Protein AF-A0A813JF01-F1 (afdb_monomer_lite)

Organism: Polarella glacialis (NCBI:txid89957)

Foldseek 3Di:
DVVVVVVVVVVVVVVLVVDVVSVVVVVLVVVLVVVCVVLVVVLLVLLLVVLVVCLQCLAPPNPPQDPDDLCPDPLSVVVNPCSNDSVSSSVVLVVCLVVVDPPSCVSVCVRPVPVVVVSVVSNVVSNVSVVVSVVSSVVSVVVVVVVVVVVVVVVVVVVVVVVVVVVVVVVVVVVLVVVQPPVPPSDHDPVSVVVVPVD

Sequence (199 aa):
MQMLRLLRIVRLIRLVKMIGPLYSLALGIAEAMQGMFWVLIFLFMMLYTTAIFTTRMIGPGSDLLFEGEAAQDSDIVENREMFTTVGSSMFVLFESMSCWSLMQFVPIFRLYPVIRLLAVFFYIFANWCLLAVMTGVVSEKMLATREKMRQEETGTGNLEIAGEALAQLGSALAELFSKADSDGSGSISREAWLQLVLF

Structure (mmCIF, N/CA/C/O backbone):
data_AF-A0A813JF01-F1
#
_entry.id   AF-A0A813JF01-F1
#
loop_
_atom_site.group_PDB
_atom_site.id
_atom_site.type_symbol
_atom_site.label_atom_id
_atom_site.label_alt_id
_atom_site.label_comp_id
_atom_site.label_asym_id
_atom_site.label_entity_id
_atom_site.label_seq_id
_atom_site.pdbx_PDB_ins_code
_atom_site.Cartn_x
_atom_site.Cartn_y
_atom_site.Cartn_z
_atom_site.occupancy
_atom_site.B_iso_or_equiv
_atom_site.auth_seq_id
_atom_site.auth_comp_id
_atom_site.auth_asym_id
_atom_site.auth_atom_id
_atom_site.pdbx_PDB_model_num
ATOM 1 N N . MET A 1 1 ? 17.733 -25.338 11.537 1.00 60.06 1 MET A N 1
ATOM 2 C CA . MET A 1 1 ? 18.171 -24.368 12.576 1.00 60.06 1 MET A CA 1
ATOM 3 C C . MET A 1 1 ? 17.507 -22.979 12.477 1.00 60.06 1 MET A C 1
ATOM 5 O O . MET A 1 1 ? 17.343 -22.351 13.514 1.00 60.06 1 MET A O 1
ATOM 9 N N . GLN A 1 2 ? 17.062 -22.487 11.305 1.00 63.50 2 GLN A N 1
ATOM 10 C CA . GLN A 1 2 ? 16.327 -21.202 11.196 1.00 63.50 2 GLN A CA 1
ATOM 11 C C . GLN A 1 2 ? 14.840 -21.285 11.616 1.00 63.50 2 GLN A C 1
ATOM 13 O O . GLN A 1 2 ? 14.344 -20.376 12.275 1.00 63.50 2 GLN A O 1
ATOM 18 N N . MET A 1 3 ? 14.146 -22.404 11.358 1.00 69.69 3 MET A N 1
ATOM 19 C CA . MET A 1 3 ? 12.738 -22.609 11.770 1.00 69.69 3 MET A CA 1
ATOM 20 C C . MET A 1 3 ? 12.505 -22.546 13.291 1.00 69.69 3 MET A C 1
ATOM 22 O O . MET A 1 3 ? 11.471 -22.056 13.738 1.00 69.69 3 MET A O 1
ATOM 26 N N . LEU A 1 4 ? 13.479 -22.960 14.110 1.00 72.81 4 LEU A N 1
ATOM 27 C CA . LEU A 1 4 ? 13.388 -22.862 15.576 1.00 72.81 4 LEU A CA 1
ATOM 28 C C . LEU A 1 4 ? 13.421 -21.403 16.074 1.00 72.81 4 LEU A C 1
ATOM 30 O O . LEU A 1 4 ? 12.898 -21.112 17.149 1.00 72.81 4 LEU A O 1
ATOM 34 N N . ARG A 1 5 ? 13.983 -20.465 15.290 1.00 74.06 5 ARG A N 1
ATOM 35 C CA . ARG A 1 5 ? 13.921 -19.024 15.594 1.00 74.06 5 ARG A CA 1
ATOM 36 C C . ARG A 1 5 ? 12.521 -18.457 15.341 1.00 74.06 5 ARG A C 1
ATOM 38 O O . ARG A 1 5 ? 12.063 -17.647 16.140 1.00 74.06 5 ARG A O 1
ATOM 45 N N . LEU A 1 6 ? 11.806 -18.936 14.317 1.00 77.06 6 LEU A N 1
ATOM 46 C CA . LEU A 1 6 ? 10.414 -18.541 14.047 1.00 77.06 6 LEU A CA 1
ATOM 47 C C . LEU A 1 6 ? 9.454 -18.968 15.171 1.00 77.06 6 LEU A C 1
ATOM 49 O O . LEU A 1 6 ? 8.542 -18.222 15.519 1.00 77.06 6 LEU A O 1
ATOM 53 N N . LEU A 1 7 ? 9.694 -20.116 15.814 1.00 76.50 7 LEU A N 1
ATOM 54 C CA . LEU A 1 7 ? 8.920 -20.565 16.983 1.00 76.50 7 LEU A CA 1
ATOM 55 C C . LEU A 1 7 ? 8.960 -19.568 18.158 1.00 76.50 7 LEU A C 1
ATOM 57 O O . LEU A 1 7 ? 7.990 -19.466 18.911 1.00 76.50 7 LEU A O 1
ATOM 61 N N . ARG A 1 8 ? 10.040 -18.781 18.302 1.00 73.00 8 ARG A N 1
ATOM 62 C CA . ARG A 1 8 ? 10.105 -17.697 19.301 1.00 73.00 8 ARG A CA 1
ATOM 63 C C . ARG A 1 8 ? 9.165 -16.536 18.958 1.00 73.00 8 ARG A C 1
ATOM 65 O O . ARG A 1 8 ? 8.562 -15.977 19.868 1.00 73.00 8 ARG A O 1
ATOM 72 N N . ILE A 1 9 ? 8.981 -16.224 17.674 1.00 77.88 9 ILE A N 1
ATOM 73 C CA . ILE A 1 9 ? 8.065 -15.169 17.203 1.00 77.88 9 ILE A CA 1
ATOM 74 C C . ILE A 1 9 ? 6.608 -15.557 17.482 1.00 77.88 9 ILE A C 1
ATOM 76 O O . ILE A 1 9 ? 5.832 -14.749 17.984 1.00 77.88 9 ILE A O 1
ATOM 80 N N . VAL A 1 10 ? 6.249 -16.827 17.277 1.00 77.50 10 VAL A N 1
ATOM 81 C CA . VAL A 1 10 ? 4.912 -17.341 17.631 1.00 77.50 10 VAL A CA 1
ATOM 82 C C . VAL A 1 10 ? 4.631 -17.187 19.132 1.00 77.50 10 VAL A C 1
ATOM 84 O O . VAL A 1 10 ? 3.502 -16.899 19.534 1.00 77.50 10 VAL A O 1
ATOM 87 N N . ARG A 1 11 ? 5.660 -17.328 19.979 1.00 77.38 11 ARG A N 1
ATOM 88 C CA . ARG A 1 11 ? 5.545 -17.116 21.429 1.00 77.38 11 ARG A CA 1
ATOM 89 C C . ARG A 1 11 ? 5.285 -15.647 21.784 1.00 77.38 11 ARG A C 1
ATOM 91 O O . ARG A 1 11 ? 4.501 -15.398 22.694 1.00 77.38 11 ARG A O 1
ATOM 98 N N . LEU A 1 12 ? 5.867 -14.696 21.046 1.00 76.88 12 LEU A N 1
ATOM 99 C CA . LEU A 1 12 ? 5.589 -13.261 21.202 1.00 76.88 12 LEU A CA 1
ATOM 100 C C . LEU A 1 12 ? 4.135 -12.925 20.845 1.00 76.88 12 LEU A C 1
ATOM 102 O O . LEU A 1 12 ? 3.476 -12.224 21.602 1.00 76.88 12 LEU A O 1
ATOM 106 N N . ILE A 1 13 ? 3.595 -13.502 19.766 1.00 76.31 13 ILE A N 1
ATOM 107 C CA . ILE A 1 13 ? 2.180 -13.323 19.387 1.00 76.31 13 ILE A CA 1
ATOM 108 C C . ILE A 1 13 ? 1.243 -13.857 20.484 1.00 76.31 13 ILE A C 1
ATOM 110 O O . ILE A 1 13 ? 0.225 -13.240 20.797 1.00 76.31 13 ILE A O 1
ATOM 114 N N . ARG A 1 14 ? 1.590 -14.985 21.121 1.00 75.06 14 ARG A N 1
ATOM 115 C CA . ARG A 1 14 ? 0.841 -15.485 22.289 1.00 75.06 14 ARG A CA 1
ATOM 116 C C . ARG A 1 14 ? 0.926 -14.538 23.488 1.00 75.06 14 ARG A C 1
ATOM 118 O O . ARG A 1 14 ? -0.053 -14.420 24.212 1.00 75.06 14 ARG A O 1
ATOM 125 N N . LEU A 1 15 ? 2.055 -13.858 23.681 1.00 77.50 15 LEU A N 1
ATOM 126 C CA . LEU A 1 15 ? 2.238 -12.886 24.760 1.00 77.50 15 LEU A CA 1
ATOM 127 C C . LEU A 1 15 ? 1.322 -11.663 24.584 1.00 77.50 15 LEU A C 1
ATOM 129 O O . LEU A 1 15 ? 0.724 -11.212 25.555 1.00 77.50 15 LEU A O 1
ATOM 133 N N . VAL A 1 16 ? 1.127 -11.199 23.341 1.00 76.44 16 VAL A N 1
ATOM 134 C CA . VAL A 1 16 ? 0.154 -10.139 23.006 1.00 76.44 16 VAL A CA 1
ATOM 135 C C . VAL A 1 16 ? -1.269 -10.555 23.387 1.00 76.44 16 VAL A C 1
ATOM 137 O O . VAL A 1 16 ? -1.995 -9.756 23.964 1.00 76.44 16 VAL A O 1
ATOM 140 N N . LYS A 1 17 ? -1.654 -11.816 23.134 1.00 74.50 17 LYS A N 1
ATOM 141 C CA . LYS A 1 17 ? -2.966 -12.356 23.542 1.00 74.50 17 LYS A CA 1
ATOM 142 C C . LYS A 1 17 ? -3.150 -12.432 25.061 1.00 74.50 17 LYS A C 1
ATOM 144 O O . LYS A 1 17 ? -4.282 -12.429 25.527 1.00 74.50 17 LYS A O 1
ATOM 149 N N . MET A 1 18 ? -2.060 -12.522 25.823 1.00 77.44 18 MET A N 1
ATOM 150 C CA . MET A 1 18 ? -2.097 -12.616 27.286 1.00 77.44 18 MET A CA 1
ATOM 151 C C . MET A 1 18 ? -2.303 -11.247 27.954 1.00 77.44 18 MET A C 1
ATOM 153 O O . MET A 1 18 ? -2.779 -11.180 29.083 1.00 77.44 18 MET A O 1
ATOM 157 N N . ILE A 1 19 ? -1.964 -10.157 27.257 1.00 82.69 19 ILE A N 1
ATOM 158 C CA . ILE A 1 19 ? -2.111 -8.781 27.737 1.00 82.69 19 ILE A CA 1
ATOM 159 C C . ILE A 1 19 ? -3.380 -8.193 27.108 1.00 82.69 19 ILE A C 1
ATOM 161 O O . ILE A 1 19 ? -3.362 -7.763 25.956 1.00 82.69 19 ILE A O 1
ATOM 165 N N . GLY A 1 20 ? -4.481 -8.153 27.866 1.00 76.56 20 GLY A N 1
ATOM 166 C CA . GLY A 1 20 ? -5.800 -7.695 27.390 1.00 76.56 20 GLY A CA 1
ATOM 167 C C . GLY A 1 20 ? -5.786 -6.387 26.574 1.00 76.56 20 GLY A C 1
ATOM 168 O O . GLY A 1 20 ? -6.315 -6.377 25.460 1.00 76.56 20 GLY A O 1
ATOM 169 N N . PRO A 1 21 ? -5.122 -5.309 27.041 1.00 77.12 21 PRO A N 1
ATOM 170 C CA . PRO A 1 21 ? -5.015 -4.056 26.285 1.00 77.12 21 PRO A CA 1
ATOM 171 C C . PRO A 1 21 ? -4.297 -4.201 24.935 1.00 77.12 21 PRO A C 1
ATOM 173 O O . PRO A 1 21 ? -4.704 -3.609 23.936 1.00 77.12 21 PRO A O 1
ATOM 176 N N . LEU A 1 22 ? -3.240 -5.017 24.890 1.00 78.00 22 LEU A N 1
ATOM 177 C CA . LEU A 1 22 ? -2.444 -5.258 23.686 1.00 78.00 22 LEU A CA 1
ATOM 178 C C . LEU A 1 22 ? -3.227 -6.097 22.668 1.00 78.00 22 LEU A C 1
ATOM 180 O O . LEU A 1 22 ? -3.177 -5.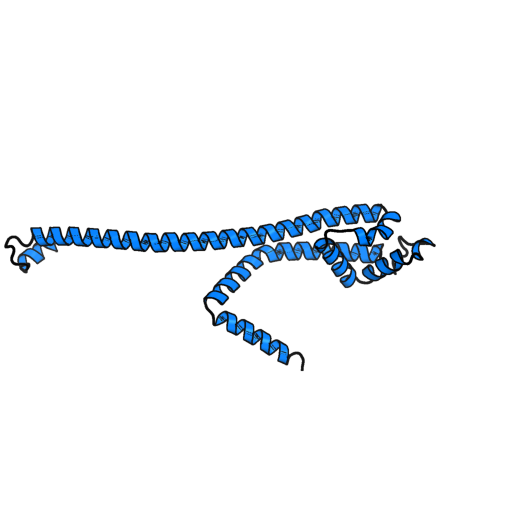820 21.472 1.00 78.00 22 LEU A O 1
ATOM 184 N N . TYR A 1 23 ? -3.990 -7.084 23.146 1.00 80.62 23 TYR A N 1
ATOM 185 C CA . TYR A 1 23 ? -4.882 -7.890 22.317 1.00 80.62 23 TYR A CA 1
ATOM 186 C C . TYR A 1 23 ? -6.022 -7.061 21.714 1.00 80.62 23 TYR A C 1
ATOM 188 O O . TYR A 1 23 ? -6.280 -7.174 20.518 1.00 80.62 23 TYR A O 1
ATOM 196 N N . SER A 1 24 ? -6.650 -6.181 22.501 1.00 73.75 24 SER A N 1
ATOM 197 C CA . SER A 1 24 ? -7.695 -5.268 22.015 1.00 73.75 24 SER A CA 1
ATOM 198 C C . SER A 1 24 ? -7.166 -4.316 20.933 1.00 73.75 24 SER A C 1
ATOM 200 O O . SER A 1 24 ? -7.797 -4.152 19.889 1.00 73.75 24 SER A O 1
ATOM 202 N N . LEU A 1 25 ? -5.968 -3.750 21.124 1.00 78.75 25 LEU A N 1
ATOM 203 C CA . LEU A 1 25 ? -5.309 -2.926 20.105 1.00 78.75 25 LEU A CA 1
ATOM 204 C C . LEU A 1 25 ? -4.984 -3.720 18.834 1.00 78.75 25 LEU A C 1
ATOM 206 O O . LEU A 1 25 ? -5.203 -3.220 17.732 1.00 78.75 25 LEU A O 1
ATOM 210 N N . ALA A 1 26 ? -4.480 -4.948 18.975 1.00 79.69 26 ALA A N 1
ATOM 211 C CA . ALA A 1 26 ? -4.157 -5.812 17.844 1.00 79.69 26 ALA A CA 1
ATOM 212 C C . ALA A 1 26 ? -5.406 -6.227 17.051 1.00 79.69 26 ALA A C 1
ATOM 214 O O . ALA A 1 26 ? -5.365 -6.227 15.824 1.00 79.69 26 ALA A O 1
ATOM 215 N N . LEU A 1 27 ? -6.516 -6.533 17.731 1.00 79.62 27 LEU A N 1
ATOM 216 C CA . LEU A 1 27 ? -7.788 -6.872 17.093 1.00 79.62 27 LEU A CA 1
ATOM 217 C C . LEU A 1 27 ? -8.351 -5.676 16.313 1.00 79.62 27 LEU A C 1
ATOM 219 O O . LEU A 1 27 ? -8.688 -5.824 15.144 1.00 79.62 27 LEU A O 1
ATOM 223 N N . GLY A 1 28 ? -8.333 -4.478 16.907 1.00 76.06 28 GLY A N 1
ATOM 224 C CA . GLY A 1 28 ? -8.763 -3.257 16.220 1.00 76.06 28 GLY A CA 1
ATOM 225 C C . GLY A 1 28 ? -7.873 -2.877 15.029 1.00 76.06 28 GLY A C 1
ATOM 226 O O . GLY A 1 28 ? -8.354 -2.301 14.061 1.00 76.06 28 GLY A O 1
ATOM 227 N N . ILE A 1 29 ? -6.575 -3.209 15.059 1.00 78.62 29 ILE A N 1
ATOM 228 C CA . ILE A 1 29 ? -5.696 -3.085 13.881 1.00 78.62 29 ILE A CA 1
ATOM 229 C C . ILE A 1 29 ? -6.059 -4.127 12.817 1.00 78.62 29 ILE A C 1
ATOM 231 O O . ILE A 1 29 ? -6.061 -3.803 11.636 1.00 78.62 29 ILE A O 1
ATOM 235 N N . ALA A 1 30 ? -6.355 -5.366 13.209 1.00 80.50 30 ALA A N 1
ATOM 236 C CA . ALA A 1 30 ? -6.684 -6.428 12.265 1.00 80.50 30 ALA A CA 1
ATOM 237 C C . ALA A 1 30 ? -8.003 -6.158 11.518 1.00 80.50 30 ALA A C 1
ATOM 239 O O . ALA A 1 30 ? -8.055 -6.353 10.306 1.00 80.50 30 ALA A O 1
ATOM 240 N N . GLU A 1 31 ? -9.032 -5.667 12.214 1.00 76.94 31 GLU A N 1
ATOM 241 C CA . GLU A 1 31 ? -10.304 -5.260 11.598 1.00 76.94 31 GLU A CA 1
ATOM 242 C C . GLU A 1 31 ? -10.113 -4.087 10.628 1.00 76.94 31 GLU A C 1
ATOM 244 O O . GLU A 1 31 ? -10.596 -4.134 9.499 1.00 76.94 31 GLU A O 1
ATOM 249 N N . ALA A 1 32 ? -9.318 -3.090 11.024 1.00 77.50 32 ALA A N 1
ATOM 250 C CA . ALA A 1 32 ? -8.909 -1.973 10.174 1.00 77.50 32 ALA A CA 1
ATOM 251 C C . ALA A 1 32 ? -8.193 -2.435 8.883 1.00 77.50 32 ALA A C 1
ATOM 253 O O . ALA A 1 32 ? -8.516 -2.053 7.757 1.00 77.50 32 ALA A O 1
ATOM 254 N N . MET A 1 33 ? -7.244 -3.365 9.022 1.00 79.38 33 MET A N 1
ATOM 255 C CA . MET A 1 33 ? -6.494 -3.906 7.886 1.00 79.38 33 MET A CA 1
ATOM 256 C C . MET A 1 33 ? -7.371 -4.651 6.870 1.00 79.38 33 MET A C 1
ATOM 258 O O . MET A 1 33 ? -6.999 -4.718 5.696 1.00 79.38 33 MET A O 1
ATOM 262 N N . GLN A 1 34 ? -8.518 -5.203 7.279 1.00 80.44 34 GLN A N 1
ATOM 263 C CA . GLN A 1 34 ? -9.399 -5.947 6.377 1.00 80.44 34 GLN A CA 1
ATOM 264 C C . GLN A 1 34 ? -9.968 -5.055 5.264 1.00 80.44 34 GLN A C 1
ATOM 266 O O . GLN A 1 34 ? -10.014 -5.486 4.110 1.00 80.44 34 GLN A O 1
ATOM 271 N N . GLY A 1 35 ? -10.356 -3.814 5.579 1.00 74.69 35 GLY A N 1
ATOM 272 C CA . GLY A 1 35 ? -10.854 -2.856 4.584 1.00 74.69 35 GLY A CA 1
ATOM 273 C C . GLY A 1 35 ? -9.775 -2.451 3.575 1.00 74.69 35 GLY A C 1
ATOM 274 O O . GLY A 1 35 ? -10.017 -2.378 2.370 1.00 74.69 35 GLY A O 1
ATOM 275 N N . MET A 1 36 ? -8.544 -2.275 4.051 1.00 81.00 36 MET A N 1
ATOM 276 C CA . MET A 1 36 ? -7.404 -1.860 3.225 1.00 81.00 36 MET A CA 1
ATOM 277 C C . MET A 1 36 ? -6.820 -2.970 2.369 1.00 81.00 36 MET A C 1
ATOM 279 O O . MET A 1 36 ? -6.137 -2.681 1.387 1.00 81.00 36 MET A O 1
ATOM 283 N N . PHE A 1 37 ? -7.058 -4.230 2.733 1.00 84.94 37 PHE A N 1
ATOM 284 C CA . PHE A 1 37 ? -6.475 -5.376 2.049 1.00 84.94 37 PHE A CA 1
ATOM 285 C C . PHE A 1 37 ? -6.751 -5.346 0.540 1.00 84.94 37 PHE A C 1
ATOM 287 O O . PHE A 1 37 ? -5.845 -5.563 -0.262 1.00 84.94 37 PHE A O 1
ATOM 294 N N . TRP A 1 38 ? -7.969 -4.975 0.141 1.00 87.25 38 TRP A N 1
ATOM 295 C CA . TRP A 1 38 ? -8.344 -4.857 -1.269 1.00 87.25 38 TRP A CA 1
ATOM 296 C C . TRP A 1 38 ? -7.638 -3.712 -1.992 1.00 87.25 38 TRP A C 1
ATOM 298 O O . TRP A 1 38 ? -7.235 -3.870 -3.143 1.00 87.25 38 TRP A O 1
ATOM 308 N N . VAL A 1 39 ? -7.431 -2.581 -1.316 1.00 85.12 39 VAL A N 1
ATOM 309 C CA . VAL A 1 39 ? -6.698 -1.443 -1.886 1.00 85.12 39 VAL A CA 1
ATOM 310 C C . VAL A 1 39 ? -5.217 -1.791 -2.052 1.00 85.12 39 VAL A C 1
ATOM 312 O O . VAL A 1 39 ? -4.621 -1.476 -3.078 1.00 85.12 39 VAL A O 1
ATOM 315 N N . LEU A 1 40 ? -4.632 -2.517 -1.093 1.00 87.06 40 LEU A N 1
ATOM 316 C CA . LEU A 1 40 ? -3.265 -3.032 -1.194 1.00 87.06 40 LEU A CA 1
ATOM 317 C C . LEU A 1 40 ? -3.115 -4.067 -2.315 1.00 87.06 40 LEU A C 1
ATOM 319 O O . LEU A 1 40 ? -2.121 -4.026 -3.036 1.00 87.06 40 LEU A O 1
ATOM 323 N N . ILE A 1 41 ? -4.095 -4.959 -2.509 1.00 90.25 41 ILE A N 1
ATOM 324 C CA . ILE A 1 41 ? -4.113 -5.886 -3.654 1.00 90.25 41 ILE A CA 1
ATOM 325 C C . ILE A 1 41 ? -4.142 -5.108 -4.967 1.00 90.25 41 ILE A C 1
ATOM 327 O O . ILE A 1 41 ? -3.374 -5.412 -5.878 1.00 90.25 41 ILE A O 1
ATOM 331 N N . PHE A 1 42 ? -5.012 -4.105 -5.068 1.00 89.31 42 PHE A N 1
ATOM 332 C CA . PHE A 1 42 ? -5.123 -3.285 -6.266 1.00 89.31 42 PHE A CA 1
ATOM 333 C C . PHE A 1 42 ? -3.812 -2.543 -6.567 1.00 89.31 42 PHE A C 1
ATOM 335 O O . PHE A 1 42 ? -3.321 -2.585 -7.697 1.00 89.31 42 PHE A O 1
ATOM 342 N N . LEU A 1 43 ? -3.189 -1.955 -5.540 1.00 89.50 43 LEU A N 1
ATOM 343 C CA . LEU A 1 43 ? -1.873 -1.333 -5.650 1.00 89.50 43 LEU A CA 1
ATOM 344 C C . LEU A 1 43 ? -0.814 -2.341 -6.119 1.00 89.50 43 LEU A C 1
ATOM 346 O O . LEU A 1 43 ? -0.057 -2.059 -7.046 1.00 89.50 43 LEU A O 1
ATOM 350 N 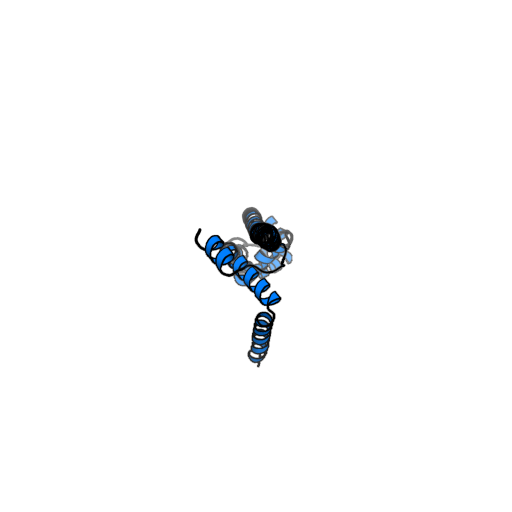N . PHE A 1 44 ? -0.793 -3.539 -5.533 1.00 91.25 44 PHE A N 1
ATOM 351 C CA . PHE A 1 44 ? 0.138 -4.601 -5.902 1.00 91.25 44 PHE A CA 1
ATOM 352 C C . PHE A 1 44 ? -0.040 -5.060 -7.357 1.00 91.25 44 PHE A C 1
ATOM 354 O O . PHE A 1 44 ? 0.948 -5.218 -8.072 1.00 91.25 44 PHE A O 1
ATOM 361 N N . MET A 1 45 ? -1.281 -5.227 -7.827 1.00 91.62 45 MET A N 1
ATOM 362 C CA . MET A 1 45 ? -1.576 -5.557 -9.228 1.00 91.62 45 MET A CA 1
ATOM 363 C C . MET A 1 45 ? -1.088 -4.472 -10.187 1.00 91.62 45 MET A C 1
ATOM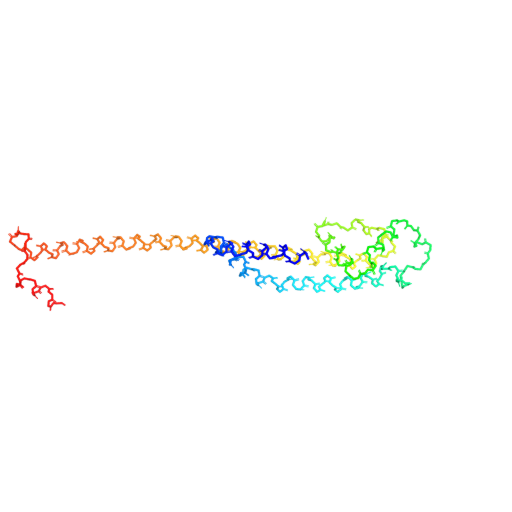 365 O O . MET A 1 45 ? -0.547 -4.786 -11.253 1.00 91.62 45 MET A O 1
ATOM 369 N N . MET A 1 46 ? -1.242 -3.201 -9.811 1.00 90.19 46 MET A N 1
ATOM 370 C CA . MET A 1 46 ? -0.735 -2.099 -10.616 1.00 90.19 46 MET A CA 1
ATOM 371 C C . MET A 1 46 ? 0.797 -2.073 -10.653 1.00 90.19 46 MET A C 1
ATOM 373 O O . MET A 1 46 ? 1.361 -1.942 -11.739 1.00 90.19 46 MET A O 1
ATOM 377 N N . LEU A 1 47 ? 1.478 -2.269 -9.516 1.00 91.69 47 LEU A N 1
ATOM 378 C CA . LEU A 1 47 ? 2.938 -2.418 -9.499 1.00 91.69 47 LEU A CA 1
ATOM 379 C C . LEU A 1 47 ? 3.387 -3.586 -10.375 1.00 91.69 47 LEU A C 1
ATOM 381 O O . LEU A 1 47 ? 4.320 -3.433 -11.151 1.00 91.69 47 LEU A O 1
ATOM 385 N N . TYR A 1 48 ? 2.725 -4.738 -10.272 1.00 92.88 48 TYR A N 1
ATOM 386 C CA . TYR A 1 48 ? 3.074 -5.934 -11.032 1.00 92.88 48 TYR A CA 1
ATOM 387 C C . TYR A 1 48 ? 2.926 -5.726 -12.544 1.00 92.88 48 TYR A C 1
ATOM 389 O O . TYR A 1 48 ? 3.829 -6.057 -13.312 1.00 92.88 48 TYR A O 1
ATOM 397 N N . THR A 1 49 ? 1.815 -5.127 -12.977 1.00 91.50 49 THR A N 1
ATOM 398 C CA . THR A 1 49 ? 1.554 -4.861 -14.399 1.00 91.50 49 THR A CA 1
ATOM 399 C C . THR A 1 49 ? 2.573 -3.875 -14.969 1.00 91.50 49 THR A C 1
ATOM 401 O O . THR A 1 49 ? 3.166 -4.132 -16.019 1.00 91.50 49 THR A O 1
ATOM 404 N N . THR A 1 50 ? 2.841 -2.781 -14.250 1.00 89.12 50 THR A N 1
ATOM 405 C CA . THR A 1 50 ? 3.852 -1.795 -14.654 1.00 89.12 50 THR A CA 1
ATOM 406 C C . THR A 1 50 ? 5.259 -2.386 -14.613 1.00 89.12 50 THR A C 1
ATOM 408 O O . THR A 1 50 ? 6.051 -2.097 -15.500 1.00 89.12 50 THR A O 1
ATOM 411 N N . ALA A 1 51 ? 5.565 -3.261 -13.651 1.00 90.00 51 ALA A N 1
ATOM 412 C CA . ALA A 1 51 ? 6.853 -3.942 -13.568 1.00 90.00 51 ALA A CA 1
ATOM 413 C C . ALA A 1 51 ? 7.095 -4.853 -14.770 1.00 90.00 51 ALA A C 1
ATOM 415 O O . ALA A 1 51 ? 8.172 -4.806 -15.348 1.00 90.00 51 ALA A O 1
ATOM 416 N N . ILE A 1 52 ? 6.102 -5.638 -15.203 1.00 89.38 52 ILE A N 1
ATOM 417 C CA . ILE A 1 52 ? 6.229 -6.430 -16.437 1.00 89.38 52 ILE A CA 1
ATOM 418 C C . ILE A 1 52 ? 6.505 -5.511 -17.627 1.00 89.38 52 ILE A C 1
ATOM 420 O O . ILE A 1 52 ? 7.370 -5.813 -18.451 1.00 89.38 52 ILE A O 1
ATOM 424 N N . PHE A 1 53 ? 5.784 -4.393 -17.713 1.00 87.56 53 PHE A N 1
ATOM 425 C CA . PHE A 1 53 ? 5.956 -3.432 -18.792 1.00 87.56 53 PHE A CA 1
ATOM 426 C C . PHE A 1 53 ? 7.371 -2.830 -18.800 1.00 87.56 53 PHE A C 1
ATOM 428 O O . PHE A 1 53 ? 8.036 -2.849 -19.834 1.00 87.56 53 PHE A O 1
ATOM 435 N N . THR A 1 54 ? 7.874 -2.359 -17.655 1.00 84.31 54 THR A N 1
ATOM 436 C CA . THR A 1 54 ? 9.216 -1.768 -17.551 1.00 84.31 54 THR A CA 1
ATOM 437 C C . THR A 1 54 ? 10.322 -2.804 -17.727 1.00 84.31 54 THR A C 1
ATOM 439 O O . THR A 1 54 ? 11.276 -2.523 -18.443 1.00 84.31 54 THR A O 1
ATOM 442 N N . THR A 1 55 ? 10.179 -4.027 -17.201 1.00 85.69 55 THR A N 1
ATOM 443 C CA . THR A 1 55 ? 11.118 -5.132 -17.472 1.00 85.69 55 THR A CA 1
ATOM 444 C C . THR A 1 55 ? 11.204 -5.429 -18.973 1.00 85.69 55 THR A C 1
ATOM 446 O O . THR A 1 55 ? 12.290 -5.644 -19.500 1.00 85.69 55 THR A O 1
ATOM 449 N N . ARG A 1 56 ? 10.069 -5.424 -19.689 1.00 82.81 56 ARG A N 1
ATOM 450 C CA . ARG A 1 56 ? 10.022 -5.697 -21.138 1.00 82.81 56 ARG A CA 1
ATOM 451 C C . ARG A 1 56 ? 10.557 -4.546 -21.991 1.00 82.81 56 ARG A C 1
ATOM 453 O O . ARG A 1 56 ? 11.080 -4.813 -23.066 1.00 82.81 56 ARG A O 1
ATOM 460 N N . MET A 1 57 ? 10.388 -3.298 -21.553 1.00 77.75 57 MET A N 1
ATOM 461 C CA . MET A 1 57 ? 10.785 -2.109 -22.320 1.00 77.75 57 MET A CA 1
ATOM 462 C C . MET A 1 57 ? 12.200 -1.606 -22.009 1.00 77.75 57 MET A C 1
ATOM 464 O O . MET A 1 57 ? 12.845 -1.059 -22.895 1.00 77.75 57 MET A O 1
ATOM 468 N N . ILE A 1 58 ? 12.652 -1.733 -20.759 1.00 78.25 58 ILE A N 1
ATOM 469 C CA . ILE A 1 58 ? 13.913 -1.157 -20.259 1.00 78.25 58 ILE A CA 1
ATOM 470 C C . ILE A 1 58 ? 14.963 -2.244 -20.002 1.00 78.25 58 ILE A C 1
ATOM 472 O O . ILE A 1 58 ? 16.160 -1.975 -20.109 1.00 78.25 58 ILE A O 1
ATOM 476 N N . GLY A 1 59 ? 14.533 -3.463 -19.659 1.00 74.69 59 GLY A N 1
ATOM 477 C CA . GLY A 1 59 ? 15.424 -4.529 -19.207 1.00 74.69 59 GLY A CA 1
ATOM 478 C C . GLY A 1 59 ? 16.526 -4.890 -20.216 1.00 74.69 59 GLY A C 1
ATOM 479 O O . GLY A 1 59 ? 16.400 -4.620 -21.410 1.00 74.69 59 GLY A O 1
ATOM 480 N N . PRO A 1 60 ? 17.619 -5.538 -19.777 1.00 65.19 60 PRO A N 1
ATOM 481 C CA . PRO A 1 60 ? 18.797 -5.789 -20.614 1.00 65.19 60 PRO A CA 1
ATOM 482 C C . PRO A 1 60 ? 18.503 -6.553 -21.916 1.00 65.19 60 PRO A C 1
ATOM 484 O O . PRO A 1 60 ? 19.177 -6.326 -22.913 1.00 65.19 60 PRO A O 1
ATOM 487 N N . GLY A 1 61 ? 17.469 -7.404 -21.926 1.00 60.09 61 GLY A N 1
ATOM 488 C CA . GLY A 1 61 ? 17.034 -8.178 -23.098 1.00 60.09 61 GLY A CA 1
ATOM 489 C C . GLY A 1 61 ? 16.033 -7.477 -24.026 1.00 60.09 61 GLY A C 1
ATOM 490 O O . GLY A 1 61 ? 15.460 -8.134 -24.893 1.00 60.09 61 GLY A O 1
ATOM 491 N N . SER A 1 62 ? 15.751 -6.185 -23.831 1.00 59.69 62 SER A N 1
ATOM 492 C CA . SER A 1 62 ? 14.842 -5.425 -24.693 1.00 59.69 62 SER A CA 1
ATOM 493 C C . SER A 1 62 ? 15.580 -4.809 -25.892 1.00 59.69 62 SER A C 1
ATOM 495 O O . SER A 1 62 ? 15.879 -3.612 -25.891 1.00 59.69 62 SER A O 1
ATOM 497 N N . ASP A 1 63 ? 15.802 -5.597 -26.946 1.00 57.28 63 ASP A N 1
ATOM 498 C CA . ASP A 1 63 ? 16.259 -5.084 -28.256 1.00 57.28 63 ASP A CA 1
ATOM 499 C C . ASP A 1 63 ? 15.216 -4.152 -28.914 1.00 57.28 63 ASP A C 1
ATOM 501 O O . ASP A 1 63 ? 15.500 -3.452 -29.872 1.00 57.28 63 ASP A O 1
ATOM 505 N N . LEU A 1 64 ? 13.987 -4.098 -28.386 1.00 56.59 64 LEU A N 1
ATOM 506 C CA . LEU A 1 64 ? 12.861 -3.344 -28.956 1.00 56.59 64 LEU A CA 1
ATOM 507 C C . LEU A 1 64 ? 12.972 -1.815 -28.868 1.00 56.59 64 LEU A C 1
ATOM 509 O O . LEU A 1 64 ? 12.235 -1.123 -29.568 1.00 56.59 64 LEU A O 1
ATOM 513 N N . LEU A 1 65 ? 13.802 -1.282 -27.970 1.00 59.31 65 LEU A N 1
ATOM 514 C CA . LEU A 1 65 ? 13.933 0.167 -27.784 1.00 59.31 65 LEU A CA 1
ATOM 515 C C . LEU A 1 65 ? 15.382 0.629 -27.827 1.00 59.31 65 LEU A C 1
ATOM 517 O O . LEU A 1 65 ? 15.652 1.636 -28.469 1.00 59.31 65 LEU A O 1
ATOM 521 N N . PHE A 1 66 ? 16.302 -0.098 -27.194 1.00 62.09 66 PHE A N 1
ATOM 522 C CA . PHE A 1 66 ? 17.703 0.299 -27.051 1.00 62.09 66 PHE A CA 1
ATOM 523 C C . PHE A 1 66 ? 18.592 -0.366 -28.117 1.00 62.09 66 PHE A C 1
ATOM 525 O O . PHE A 1 66 ? 19.442 -1.188 -27.788 1.00 62.09 66 PHE A O 1
ATOM 532 N N . GLU A 1 67 ? 18.408 -0.005 -29.390 1.00 53.44 67 GLU A N 1
ATOM 533 C CA . GLU A 1 67 ? 19.366 -0.321 -30.461 1.00 53.44 67 GLU A CA 1
ATOM 534 C C . GLU A 1 67 ? 20.383 0.830 -30.615 1.00 53.44 67 GLU A C 1
ATOM 536 O O . GLU A 1 67 ? 20.002 1.970 -30.883 1.00 53.44 67 GLU A O 1
ATOM 541 N N . GLY A 1 68 ? 21.686 0.549 -30.462 1.00 56.78 68 GLY A N 1
ATOM 542 C CA . GLY A 1 68 ? 22.782 1.468 -30.828 1.00 56.78 68 GLY A CA 1
ATOM 543 C C . GLY A 1 68 ? 23.652 2.025 -29.684 1.00 56.78 68 GLY A C 1
ATOM 544 O O . GLY A 1 68 ? 23.541 1.622 -28.528 1.00 56.78 68 GLY A O 1
ATOM 545 N N . GLU A 1 69 ? 24.543 2.970 -30.027 1.00 49.78 69 GLU A N 1
ATOM 546 C CA . GLU A 1 69 ? 25.625 3.530 -29.180 1.00 49.78 69 GLU A CA 1
ATOM 547 C C . GLU A 1 69 ? 25.156 4.199 -27.868 1.00 49.78 69 GLU A C 1
ATOM 549 O O . GLU A 1 69 ? 25.940 4.344 -26.932 1.00 49.78 69 GLU A O 1
ATOM 554 N N . ALA A 1 70 ? 23.868 4.538 -27.742 1.00 54.31 70 ALA A N 1
ATOM 555 C CA . ALA A 1 70 ? 23.279 5.046 -26.497 1.00 54.31 70 ALA A CA 1
ATOM 556 C C . ALA A 1 70 ? 23.203 3.993 -25.370 1.00 54.31 70 ALA A C 1
ATOM 558 O O . ALA A 1 70 ? 22.974 4.341 -24.214 1.00 54.31 70 ALA A O 1
ATOM 559 N N . ALA A 1 71 ? 23.398 2.709 -25.685 1.00 57.09 71 ALA A N 1
ATOM 560 C CA . ALA A 1 71 ? 23.410 1.614 -24.716 1.00 57.09 71 ALA A CA 1
ATOM 561 C C . ALA A 1 71 ? 24.724 1.499 -23.915 1.00 57.09 71 ALA A C 1
ATOM 563 O O . ALA A 1 71 ? 24.812 0.646 -23.033 1.00 57.09 71 ALA A O 1
ATOM 564 N N . GLN A 1 72 ? 25.737 2.318 -24.223 1.00 57.94 72 GLN A N 1
ATOM 565 C CA . GLN A 1 72 ? 27.079 2.226 -23.634 1.00 57.94 72 GLN A CA 1
ATOM 566 C C . GLN A 1 72 ? 27.358 3.264 -22.533 1.00 57.94 72 GLN A C 1
ATOM 568 O O . GLN A 1 72 ? 28.443 3.259 -21.954 1.00 57.94 72 GLN A O 1
ATOM 573 N N . ASP A 1 73 ? 26.394 4.140 -22.232 1.00 68.12 73 ASP A N 1
ATOM 574 C CA . ASP A 1 73 ? 26.507 5.105 -21.137 1.00 68.12 73 ASP A CA 1
ATOM 575 C C . ASP A 1 73 ? 26.365 4.399 -19.776 1.00 68.12 73 ASP A C 1
ATOM 577 O O . ASP A 1 73 ? 25.402 3.659 -19.546 1.00 68.12 73 ASP A O 1
ATOM 581 N N . SER A 1 74 ? 27.318 4.640 -18.872 1.00 68.06 74 SER A N 1
ATOM 582 C CA . SER A 1 74 ? 27.418 3.994 -17.552 1.00 68.06 74 SER A CA 1
ATOM 583 C C . SER A 1 74 ? 26.114 4.111 -16.757 1.00 68.06 74 SER A C 1
ATOM 585 O O . SER A 1 74 ? 25.612 3.122 -16.221 1.00 68.06 74 SER A O 1
ATOM 587 N N . ASP A 1 75 ? 25.522 5.306 -16.754 1.00 71.88 75 ASP A N 1
ATOM 588 C CA . ASP A 1 75 ? 24.314 5.618 -15.984 1.00 71.88 75 ASP A CA 1
ATOM 589 C C . ASP A 1 75 ? 23.068 4.910 -16.539 1.00 71.88 75 ASP A C 1
ATOM 591 O O . ASP A 1 75 ? 22.085 4.678 -15.831 1.00 71.88 75 ASP A O 1
ATOM 595 N N . ILE A 1 76 ? 23.067 4.572 -17.830 1.00 72.75 76 ILE A N 1
ATOM 596 C CA . ILE A 1 76 ? 21.954 3.868 -18.472 1.00 72.75 76 ILE A CA 1
ATOM 597 C C . ILE A 1 76 ? 22.078 2.374 -18.201 1.00 72.75 76 ILE A C 1
ATOM 599 O O . ILE A 1 76 ? 21.071 1.732 -17.915 1.00 72.75 76 ILE A O 1
ATOM 603 N N . VAL A 1 77 ? 23.292 1.824 -18.249 1.00 70.38 77 VAL A N 1
ATOM 604 C CA . VAL A 1 77 ? 23.541 0.404 -17.972 1.00 70.38 77 VAL A CA 1
ATOM 605 C C . VAL A 1 77 ? 23.129 0.048 -16.543 1.00 70.38 77 VAL A C 1
ATOM 607 O O . VAL A 1 77 ? 22.343 -0.882 -16.369 1.00 70.38 77 VAL A O 1
ATOM 610 N N . GLU A 1 78 ? 23.548 0.830 -15.544 1.00 75.94 78 GLU A N 1
ATOM 611 C CA . GLU A 1 78 ? 23.183 0.597 -14.137 1.00 75.94 78 GLU A CA 1
ATOM 612 C C . GLU A 1 78 ? 21.660 0.646 -13.933 1.00 75.94 78 GLU A C 1
ATOM 614 O O . GLU A 1 78 ? 21.055 -0.256 -13.349 1.00 75.94 78 GLU A O 1
ATOM 619 N N . ASN A 1 79 ? 21.000 1.646 -14.523 1.00 75.88 79 ASN A N 1
ATOM 620 C CA . ASN A 1 79 ? 19.547 1.753 -14.470 1.00 75.88 79 ASN A CA 1
ATOM 621 C C . ASN A 1 79 ? 18.834 0.594 -15.187 1.00 75.88 79 ASN A C 1
ATOM 623 O O . ASN A 1 79 ? 17.747 0.199 -14.772 1.00 75.88 79 ASN A O 1
ATOM 627 N N . ARG A 1 80 ? 19.406 0.026 -16.255 1.00 75.56 80 ARG A N 1
ATOM 628 C CA . ARG A 1 80 ? 18.829 -1.139 -16.949 1.00 75.56 80 ARG A CA 1
ATOM 629 C C . ARG A 1 80 ? 18.989 -2.423 -16.143 1.00 75.56 80 ARG A C 1
ATOM 631 O O . ARG A 1 80 ? 18.071 -3.245 -16.148 1.00 75.56 80 ARG A O 1
ATOM 638 N N . GLU A 1 81 ? 20.090 -2.581 -15.410 1.00 77.50 81 GLU A N 1
ATOM 639 C CA . GLU A 1 81 ? 20.299 -3.730 -14.520 1.00 77.50 81 GLU A CA 1
ATOM 640 C C . GLU A 1 81 ? 19.234 -3.797 -13.417 1.00 77.50 81 GLU A C 1
ATOM 642 O O . GLU A 1 81 ? 18.733 -4.882 -13.094 1.00 77.50 81 GLU A O 1
ATOM 647 N N . MET A 1 82 ? 18.777 -2.641 -12.930 1.00 80.69 82 MET A N 1
ATOM 648 C CA . MET A 1 82 ? 17.672 -2.543 -11.972 1.00 80.69 82 MET A CA 1
ATOM 649 C C . MET A 1 82 ? 16.347 -3.127 -12.506 1.00 80.69 82 MET A C 1
ATOM 651 O O . MET A 1 82 ? 15.544 -3.647 -11.724 1.00 80.69 82 MET A O 1
ATOM 655 N N . PHE A 1 83 ? 16.133 -3.130 -13.829 1.00 83.38 83 PHE A N 1
ATOM 656 C CA . PHE A 1 83 ? 14.931 -3.664 -14.490 1.00 83.38 83 PHE A CA 1
ATOM 657 C C . PHE A 1 83 ? 15.122 -5.063 -15.103 1.00 83.38 83 PHE A C 1
ATOM 659 O O . PHE A 1 83 ? 14.355 -5.472 -15.974 1.00 83.38 83 PHE A O 1
ATOM 666 N N . THR A 1 84 ? 16.112 -5.837 -14.642 1.00 82.56 84 THR A N 1
ATOM 667 C CA . THR A 1 84 ? 16.412 -7.170 -15.206 1.00 82.56 84 THR A CA 1
ATOM 668 C C . THR A 1 84 ? 15.309 -8.202 -14.963 1.00 82.56 84 THR A C 1
ATOM 670 O O . THR A 1 84 ? 15.009 -9.023 -15.828 1.00 82.56 84 THR A O 1
ATOM 673 N N . THR A 1 85 ? 14.693 -8.185 -13.780 1.00 87.00 85 THR A N 1
ATOM 674 C CA . THR A 1 85 ? 13.628 -9.129 -13.411 1.00 87.00 85 THR A CA 1
ATOM 675 C C . THR A 1 85 ? 12.374 -8.386 -12.979 1.00 87.00 85 THR A C 1
ATOM 677 O O . THR A 1 85 ? 12.448 -7.247 -12.514 1.00 87.00 85 THR A O 1
ATOM 680 N N . VAL A 1 86 ? 11.215 -9.048 -13.070 1.00 87.81 86 VAL A N 1
ATOM 681 C CA . VAL A 1 86 ? 9.937 -8.472 -12.618 1.00 87.81 86 VAL A CA 1
ATOM 682 C C . VAL A 1 86 ? 9.996 -8.130 -11.129 1.00 87.81 86 VAL A C 1
ATOM 684 O O . VAL A 1 86 ? 9.546 -7.062 -10.736 1.00 87.81 86 VAL A O 1
ATOM 687 N N . GLY A 1 87 ? 10.612 -8.984 -10.303 1.00 87.81 87 GLY A N 1
ATOM 688 C CA . GLY A 1 87 ? 10.768 -8.722 -8.869 1.00 87.81 87 GLY A CA 1
ATOM 689 C C . GLY A 1 87 ? 11.642 -7.499 -8.577 1.00 87.81 87 GLY A C 1
ATOM 690 O O . GLY A 1 87 ? 11.253 -6.649 -7.781 1.00 87.81 87 GLY A O 1
ATOM 691 N N . SER A 1 88 ? 12.779 -7.373 -9.270 1.00 88.19 88 SER A N 1
ATOM 692 C CA . SER A 1 88 ? 13.650 -6.194 -9.162 1.00 88.19 88 SER A CA 1
ATOM 693 C C . SER A 1 88 ? 12.933 -4.926 -9.633 1.00 88.19 88 SER A C 1
ATOM 695 O O . SER A 1 88 ? 12.916 -3.917 -8.938 1.00 88.19 88 SER A O 1
ATOM 697 N N . SER A 1 89 ? 12.221 -5.014 -10.757 1.00 89.19 89 SER A N 1
ATOM 698 C CA . SER A 1 89 ? 11.437 -3.905 -11.311 1.00 89.19 89 SER A CA 1
ATOM 699 C C . SER A 1 89 ? 10.316 -3.470 -10.365 1.00 89.19 89 SER A C 1
ATOM 701 O O . SER A 1 89 ? 10.094 -2.278 -10.186 1.00 89.19 89 SER A O 1
ATOM 703 N N . MET A 1 90 ? 9.629 -4.417 -9.717 1.00 90.19 90 MET A N 1
ATOM 704 C CA . MET A 1 90 ? 8.631 -4.111 -8.688 1.00 90.19 90 MET A CA 1
ATOM 705 C C . MET A 1 90 ? 9.253 -3.399 -7.487 1.00 90.19 90 MET A C 1
ATOM 707 O O . MET A 1 90 ? 8.653 -2.451 -6.989 1.00 90.19 90 MET A O 1
ATOM 711 N N . PHE A 1 91 ? 10.432 -3.833 -7.030 1.00 89.88 91 PHE A N 1
ATOM 712 C CA . PHE A 1 91 ? 11.135 -3.198 -5.913 1.00 89.88 91 PHE A CA 1
ATOM 713 C C . PHE A 1 91 ? 11.520 -1.751 -6.242 1.00 89.88 91 PHE A C 1
ATOM 715 O O . PHE A 1 91 ? 11.218 -0.842 -5.478 1.00 89.88 91 PHE A O 1
ATOM 722 N N . VAL A 1 92 ? 12.084 -1.531 -7.426 1.00 88.81 92 VAL A N 1
ATOM 723 C CA . VAL A 1 92 ? 12.501 -0.216 -7.927 1.00 88.81 92 VAL A CA 1
ATOM 724 C C . VAL A 1 92 ? 11.300 0.718 -8.132 1.00 88.81 92 VAL A C 1
ATOM 726 O O . VAL A 1 92 ? 11.343 1.897 -7.778 1.00 88.81 92 VAL A O 1
ATOM 729 N N . LEU A 1 93 ? 10.181 0.199 -8.652 1.00 88.56 93 LEU A N 1
ATOM 730 C CA . LEU A 1 93 ? 8.933 0.960 -8.770 1.00 88.56 93 LEU A CA 1
ATOM 731 C C . LEU A 1 93 ? 8.341 1.291 -7.394 1.00 88.56 93 LEU A C 1
ATOM 733 O O . LEU A 1 93 ? 7.911 2.423 -7.178 1.00 88.56 93 LEU A O 1
ATOM 737 N N . PHE A 1 94 ? 8.363 0.352 -6.448 1.00 89.31 94 PHE A N 1
ATOM 738 C CA . PHE A 1 94 ? 7.932 0.588 -5.069 1.00 89.31 94 PHE A CA 1
ATOM 739 C C . PHE A 1 94 ? 8.790 1.652 -4.363 1.00 89.31 94 PHE A C 1
ATOM 741 O O . PHE A 1 94 ? 8.259 2.545 -3.697 1.00 89.31 94 PHE A O 1
ATOM 748 N N . GLU A 1 95 ? 10.108 1.599 -4.546 1.00 88.88 95 GLU A N 1
ATOM 749 C CA . GLU A 1 95 ? 11.042 2.603 -4.043 1.00 88.88 95 GLU A CA 1
ATOM 750 C C . GLU A 1 95 ? 10.752 3.976 -4.653 1.00 88.88 95 GLU A C 1
ATOM 752 O O . GLU A 1 95 ? 10.651 4.960 -3.924 1.00 88.88 95 GLU A O 1
ATOM 757 N N . SER A 1 96 ? 10.506 4.047 -5.965 1.00 86.12 96 SER A N 1
ATOM 758 C CA . SER A 1 96 ? 10.191 5.313 -6.640 1.00 86.12 96 SER A CA 1
ATOM 759 C C . SER A 1 96 ? 8.936 5.998 -6.085 1.00 86.12 96 SER A C 1
ATOM 761 O O . SER A 1 96 ? 8.895 7.223 -5.965 1.00 86.12 96 SER A O 1
ATOM 763 N N . MET A 1 97 ? 7.932 5.212 -5.678 1.00 86.62 97 MET A N 1
ATOM 764 C CA . MET A 1 97 ? 6.731 5.723 -5.013 1.00 86.62 97 MET A CA 1
ATOM 765 C C . MET A 1 97 ? 7.018 6.213 -3.591 1.00 86.62 97 MET A C 1
ATOM 767 O O . MET A 1 97 ? 6.399 7.163 -3.130 1.00 86.62 97 MET A O 1
ATOM 771 N N . SER A 1 98 ? 7.957 5.581 -2.886 1.00 85.81 98 SER A N 1
ATOM 772 C CA . SER A 1 98 ? 8.286 5.918 -1.495 1.00 85.81 98 SER A CA 1
ATOM 773 C C . SER A 1 98 ? 9.263 7.092 -1.376 1.00 85.81 98 SER A C 1
ATOM 775 O O . SER A 1 98 ? 9.175 7.861 -0.423 1.00 85.81 98 SER A O 1
ATOM 777 N N . CYS A 1 99 ? 10.158 7.262 -2.351 1.00 83.69 99 CYS A N 1
ATOM 778 C CA . CYS A 1 99 ? 11.134 8.356 -2.425 1.00 83.69 99 CYS A CA 1
ATOM 779 C C . CYS A 1 99 ? 10.593 9.616 -3.115 1.00 83.69 99 CYS A C 1
ATOM 781 O O . CYS A 1 99 ? 11.277 10.638 -3.151 1.00 83.69 99 CYS A O 1
ATOM 783 N N . TRP A 1 100 ? 9.383 9.546 -3.679 1.00 81.06 100 TRP A N 1
ATOM 784 C CA . TRP A 1 100 ? 8.689 10.652 -4.341 1.00 81.06 100 TRP A CA 1
ATOM 785 C C . TRP A 1 100 ? 9.533 11.336 -5.434 1.00 81.06 100 TRP A C 1
ATOM 787 O O . TRP A 1 100 ? 9.454 12.546 -5.660 1.00 81.06 100 TRP A O 1
ATOM 797 N N . SER A 1 101 ? 10.387 10.559 -6.103 1.00 82.69 101 SER A N 1
ATOM 798 C CA . SER A 1 101 ? 11.352 11.072 -7.068 1.00 82.69 101 SER A CA 1
ATOM 799 C C . SER A 1 101 ? 11.551 10.092 -8.212 1.00 82.69 101 SER A C 1
ATOM 801 O O . SER A 1 101 ? 11.703 8.888 -8.021 1.00 82.69 101 SER A O 1
ATOM 803 N N . LEU A 1 102 ? 11.586 10.645 -9.423 1.00 80.50 102 LEU A N 1
ATOM 804 C CA . LEU A 1 102 ? 11.923 9.938 -10.658 1.00 80.50 102 LEU A CA 1
ATOM 805 C C . LEU A 1 102 ? 13.339 10.286 -11.148 1.00 80.50 102 LEU A C 1
ATOM 807 O O . LEU A 1 102 ? 13.705 9.939 -12.270 1.00 80.50 102 LEU A O 1
ATOM 811 N N . MET A 1 103 ? 14.130 10.994 -10.333 1.00 78.38 103 MET A N 1
ATOM 812 C CA . MET A 1 103 ? 15.422 11.550 -10.749 1.00 78.38 103 MET A CA 1
ATOM 813 C C . MET A 1 103 ? 16.412 10.470 -11.201 1.00 78.38 103 MET A C 1
ATOM 815 O O . MET A 1 103 ? 17.136 10.678 -12.170 1.00 78.38 103 MET A O 1
ATOM 819 N N . GLN A 1 104 ? 16.364 9.297 -10.569 1.00 75.31 104 GLN A N 1
ATOM 820 C CA . GLN A 1 104 ? 17.186 8.137 -10.918 1.00 75.31 104 GLN A CA 1
ATOM 821 C C . GLN A 1 104 ? 16.990 7.655 -12.367 1.00 75.31 104 GLN A C 1
ATOM 823 O O . GLN A 1 104 ? 17.930 7.179 -12.988 1.00 75.31 104 GLN A O 1
ATOM 828 N N . PHE A 1 105 ? 15.813 7.872 -12.966 1.00 79.75 105 PHE A N 1
ATOM 829 C CA . PHE A 1 105 ? 15.498 7.415 -14.328 1.00 79.75 105 PHE A CA 1
ATOM 830 C C . PHE A 1 105 ? 15.625 8.512 -15.398 1.00 79.75 105 PHE A C 1
ATOM 832 O O . PHE A 1 105 ? 15.276 8.294 -16.561 1.00 79.75 105 PHE A O 1
ATOM 839 N N . VAL A 1 106 ? 16.120 9.702 -15.039 1.00 80.50 106 VAL A N 1
ATOM 840 C CA . VAL A 1 106 ? 16.319 10.817 -15.984 1.00 80.50 106 VAL A CA 1
ATOM 841 C C . VAL A 1 106 ? 17.153 10.429 -17.214 1.00 80.50 106 VAL A C 1
ATOM 843 O O . VAL A 1 106 ? 16.752 10.841 -18.307 1.00 80.50 106 VAL A O 1
ATOM 846 N N . PRO A 1 107 ? 18.243 9.637 -17.104 1.00 78.62 107 PRO A N 1
ATOM 847 C CA . PRO A 1 107 ? 19.006 9.194 -18.273 1.00 78.62 107 PRO A CA 1
ATOM 848 C C . PRO A 1 107 ? 18.133 8.443 -19.290 1.00 78.62 107 PRO A C 1
ATOM 850 O O . PRO A 1 107 ? 18.137 8.772 -20.475 1.00 78.62 107 PRO A O 1
ATOM 853 N N . ILE A 1 108 ? 17.276 7.531 -18.817 1.00 77.31 108 ILE A N 1
ATOM 854 C CA . ILE A 1 108 ? 16.340 6.763 -19.656 1.00 77.31 108 ILE A CA 1
ATOM 855 C C . ILE A 1 108 ? 15.293 7.683 -20.304 1.00 77.31 108 ILE A C 1
ATOM 857 O O . ILE A 1 108 ? 14.969 7.550 -21.486 1.00 77.31 108 ILE A O 1
ATOM 861 N N . PHE A 1 109 ? 14.770 8.652 -19.551 1.00 79.94 109 PHE A N 1
ATOM 862 C CA . PHE A 1 109 ? 13.734 9.565 -20.039 1.00 79.94 109 PHE A CA 1
ATOM 863 C C . PHE A 1 109 ? 14.210 10.569 -21.084 1.00 79.94 109 PHE A C 1
ATOM 865 O O . PHE A 1 109 ? 13.379 11.093 -21.829 1.00 79.94 109 PHE A O 1
ATOM 872 N N . ARG A 1 110 ? 15.513 10.872 -21.129 1.00 78.75 110 ARG A N 1
ATOM 873 C CA . ARG A 1 110 ? 16.091 11.732 -22.171 1.00 78.75 110 ARG A CA 1
ATOM 874 C C . ARG A 1 110 ? 16.089 11.050 -23.534 1.00 78.75 110 ARG A C 1
ATOM 876 O O . ARG A 1 110 ? 15.887 11.730 -24.533 1.00 78.75 110 ARG A O 1
ATOM 883 N N . LEU A 1 111 ? 16.267 9.733 -23.559 1.00 75.19 111 LEU A N 1
ATOM 884 C CA . LEU A 1 111 ? 16.285 8.942 -24.788 1.00 75.19 111 LEU A CA 1
ATOM 885 C C . LEU A 1 111 ? 14.877 8.604 -25.281 1.00 75.19 111 LEU A C 1
ATOM 887 O O . LEU A 1 111 ? 14.602 8.722 -26.471 1.00 75.19 111 LEU A O 1
ATOM 891 N N . TYR A 1 112 ? 13.964 8.251 -24.369 1.00 79.31 112 TYR A N 1
ATOM 892 C CA . TYR A 1 112 ? 12.613 7.812 -24.735 1.00 79.31 112 TYR A CA 1
ATOM 893 C C . TYR A 1 112 ? 11.529 8.618 -23.998 1.00 79.31 112 TYR A C 1
ATOM 895 O O . TYR A 1 112 ? 11.104 8.248 -22.896 1.00 79.31 112 TYR A O 1
ATOM 903 N N . PRO A 1 113 ? 10.996 9.695 -24.611 1.00 80.44 113 PRO A N 1
ATOM 904 C CA . PRO A 1 113 ? 9.969 10.532 -23.986 1.00 80.44 113 PRO A CA 1
ATOM 905 C C . PRO A 1 113 ? 8.627 9.805 -23.786 1.00 80.44 113 PRO A C 1
ATOM 907 O O . PRO A 1 113 ? 7.849 10.182 -22.911 1.00 80.44 113 PRO A O 1
ATOM 910 N N . VAL A 1 114 ? 8.358 8.737 -24.545 1.00 83.62 114 VAL A N 1
ATOM 911 C CA . VAL A 1 114 ? 7.148 7.913 -24.378 1.00 83.62 114 VAL A CA 1
ATOM 912 C C . VAL A 1 114 ? 7.164 7.171 -23.036 1.00 83.62 114 VAL A C 1
ATOM 914 O O . VAL A 1 114 ? 6.173 7.203 -22.307 1.00 83.62 114 VAL A O 1
ATOM 917 N N . ILE A 1 115 ? 8.305 6.574 -22.661 1.00 81.88 115 ILE A N 1
ATOM 918 C CA . ILE A 1 115 ? 8.476 5.910 -21.357 1.00 81.88 115 ILE A CA 1
ATOM 919 C C . ILE A 1 115 ? 8.339 6.933 -20.226 1.00 81.88 115 ILE A C 1
ATOM 921 O O . ILE A 1 115 ? 7.702 6.650 -19.213 1.00 81.88 115 ILE A O 1
ATOM 925 N N . ARG A 1 116 ? 8.874 8.147 -20.417 1.00 84.38 116 ARG A N 1
ATOM 926 C CA . ARG A 1 116 ? 8.732 9.253 -19.459 1.00 84.38 116 ARG A CA 1
ATOM 927 C C . ARG A 1 116 ? 7.266 9.590 -19.188 1.00 84.38 116 ARG A C 1
ATOM 929 O O . ARG A 1 116 ? 6.883 9.728 -18.031 1.00 84.38 116 ARG A O 1
ATOM 936 N N . LEU A 1 117 ? 6.450 9.723 -20.233 1.00 86.75 117 LEU A N 1
ATOM 937 C CA . LEU A 1 117 ? 5.029 10.041 -20.088 1.00 86.75 117 LEU A CA 1
ATOM 938 C C . LEU A 1 117 ? 4.286 8.926 -19.340 1.00 86.75 117 LEU A C 1
ATOM 940 O O . LEU A 1 117 ? 3.564 9.211 -18.387 1.00 86.75 117 LEU A O 1
ATOM 944 N N . LEU A 1 118 ? 4.523 7.661 -19.699 1.00 85.62 118 LEU A N 1
ATOM 945 C CA . LEU A 1 118 ? 3.929 6.521 -18.998 1.00 85.62 118 LEU A CA 1
ATOM 946 C C . LEU A 1 118 ? 4.348 6.459 -17.519 1.00 85.62 118 LEU A C 1
ATOM 948 O O . LEU A 1 118 ? 3.501 6.248 -16.652 1.00 85.62 118 LEU A O 1
ATOM 952 N N . ALA A 1 119 ? 5.632 6.679 -17.223 1.00 85.38 119 ALA A N 1
ATOM 953 C CA . ALA A 1 119 ? 6.152 6.686 -15.858 1.00 85.38 119 ALA A CA 1
ATOM 954 C C . ALA A 1 119 ? 5.508 7.791 -15.004 1.00 85.38 119 ALA A C 1
ATOM 956 O O . ALA A 1 119 ? 5.189 7.554 -13.842 1.00 85.38 119 ALA A O 1
ATOM 957 N N . VAL A 1 120 ? 5.251 8.971 -15.583 1.00 88.12 120 VAL A N 1
ATOM 958 C CA . VAL A 1 120 ? 4.522 10.059 -14.909 1.00 88.12 120 VAL A CA 1
ATOM 959 C C . VAL A 1 120 ? 3.076 9.659 -14.609 1.00 88.12 120 VAL A C 1
ATOM 961 O O . VAL A 1 120 ? 2.619 9.860 -13.485 1.00 88.12 120 VAL A O 1
ATOM 964 N N . PHE A 1 121 ? 2.362 9.058 -15.567 1.00 88.94 121 PHE A N 1
ATOM 965 C CA . PHE A 1 121 ? 0.991 8.581 -15.343 1.00 88.94 121 PHE A CA 1
ATOM 966 C C . PHE A 1 121 ? 0.920 7.526 -14.237 1.00 88.94 121 PHE A C 1
ATOM 968 O O . PHE A 1 121 ? 0.096 7.646 -13.328 1.00 88.94 121 PHE A O 1
ATOM 975 N N . PHE A 1 122 ? 1.811 6.531 -14.283 1.00 87.88 122 PHE A N 1
ATOM 976 C CA . PHE A 1 122 ? 1.945 5.540 -13.219 1.00 87.88 122 PHE A CA 1
ATOM 977 C C . PHE A 1 122 ? 2.209 6.215 -11.872 1.00 87.88 122 PHE A C 1
ATOM 979 O O . PHE A 1 122 ? 1.517 5.930 -10.901 1.00 87.88 122 PHE A O 1
ATOM 986 N N . TYR A 1 123 ? 3.163 7.144 -11.815 1.00 88.88 123 TYR A N 1
ATOM 987 C CA . TYR A 1 123 ? 3.551 7.808 -10.577 1.00 88.88 123 TYR A CA 1
ATOM 988 C C . TYR A 1 123 ? 2.408 8.620 -9.956 1.00 88.88 123 TYR A C 1
ATOM 990 O O . TYR A 1 123 ? 2.193 8.536 -8.748 1.00 88.88 123 TYR A O 1
ATOM 998 N N . ILE A 1 124 ? 1.640 9.370 -10.755 1.00 90.06 124 ILE A N 1
ATOM 999 C CA . ILE A 1 124 ? 0.463 10.106 -10.261 1.00 90.06 124 ILE A CA 1
ATOM 1000 C C . ILE A 1 124 ? -0.536 9.129 -9.642 1.00 90.06 124 ILE A C 1
ATOM 1002 O O . ILE A 1 124 ? -0.955 9.304 -8.497 1.00 90.06 124 ILE A O 1
ATOM 1006 N N . PHE A 1 125 ? -0.888 8.078 -10.381 1.00 89.25 125 PHE A N 1
ATOM 1007 C CA . PHE A 1 125 ? -1.896 7.125 -9.939 1.00 89.25 125 PHE A CA 1
ATOM 1008 C C . PHE A 1 125 ? -1.448 6.348 -8.696 1.00 89.25 125 PHE A C 1
ATOM 1010 O O . PHE A 1 125 ? -2.209 6.191 -7.742 1.00 89.25 125 PHE A O 1
ATOM 1017 N N . ALA A 1 126 ? -0.201 5.885 -8.679 1.00 88.81 126 ALA A N 1
ATOM 1018 C CA . ALA A 1 126 ? 0.327 5.068 -7.603 1.00 88.81 126 ALA A CA 1
ATOM 1019 C C . ALA A 1 126 ? 0.466 5.871 -6.296 1.00 88.81 126 ALA A C 1
ATOM 1021 O O . ALA A 1 126 ? 0.102 5.370 -5.231 1.00 88.81 126 ALA A O 1
ATOM 1022 N N . ASN A 1 127 ? 0.893 7.138 -6.367 1.00 89.19 127 ASN A N 1
ATOM 1023 C CA . ASN A 1 127 ? 0.924 8.019 -5.195 1.00 89.19 127 ASN A CA 1
ATOM 1024 C C . ASN A 1 127 ? -0.474 8.390 -4.700 1.00 89.19 127 ASN A C 1
ATOM 1026 O O . ASN A 1 127 ? -0.703 8.412 -3.493 1.00 89.19 127 ASN A O 1
ATOM 1030 N N . TRP A 1 128 ? -1.435 8.632 -5.594 1.00 89.81 128 TRP A N 1
ATOM 1031 C CA . TRP A 1 128 ? -2.829 8.817 -5.185 1.00 89.81 128 TRP A CA 1
ATOM 1032 C C . TRP A 1 128 ? -3.401 7.579 -4.500 1.00 89.81 128 TRP A C 1
ATOM 1034 O O . TRP A 1 128 ? -4.067 7.708 -3.475 1.00 89.81 128 TRP A O 1
ATOM 1044 N N . CYS A 1 129 ? -3.097 6.383 -5.006 1.00 88.50 129 CYS A N 1
ATOM 1045 C CA . CYS A 1 129 ? -3.482 5.136 -4.354 1.00 88.50 129 CYS A CA 1
ATOM 1046 C C . CYS A 1 129 ? -2.853 5.019 -2.956 1.00 88.50 129 CYS A C 1
ATOM 1048 O O . CYS A 1 129 ? -3.542 4.664 -2.002 1.00 88.50 129 CYS A O 1
ATOM 1050 N N . LEU A 1 130 ? -1.567 5.357 -2.811 1.00 88.38 130 LEU A N 1
ATOM 1051 C CA . LEU A 1 130 ? -0.878 5.349 -1.519 1.00 88.38 130 LEU A CA 1
ATOM 1052 C C . LEU A 1 130 ? -1.511 6.338 -0.527 1.00 88.38 130 LEU A C 1
ATOM 1054 O O . LEU A 1 130 ? -1.759 5.982 0.625 1.00 88.38 130 LEU A O 1
ATOM 1058 N N . LEU A 1 131 ? -1.828 7.555 -0.978 1.00 89.62 131 LEU A N 1
ATOM 1059 C CA . LEU A 1 131 ? -2.524 8.557 -0.171 1.00 89.62 131 LEU A CA 1
ATOM 1060 C C . LEU A 1 131 ? -3.916 8.077 0.249 1.00 89.62 131 LEU A C 1
ATOM 1062 O O . LEU A 1 131 ? -4.267 8.210 1.418 1.00 89.62 131 LEU A O 1
ATOM 1066 N N . ALA A 1 132 ? -4.677 7.457 -0.656 1.00 88.06 132 ALA A N 1
ATOM 1067 C CA . ALA A 1 132 ? -5.993 6.904 -0.346 1.00 88.06 132 ALA A CA 1
ATOM 1068 C C . ALA A 1 132 ? -5.920 5.818 0.743 1.00 88.06 132 ALA A C 1
ATOM 1070 O O . ALA A 1 132 ? -6.731 5.825 1.670 1.00 88.06 132 ALA A O 1
ATOM 1071 N N . VAL A 1 133 ? -4.915 4.932 0.684 1.00 87.81 133 VAL A N 1
ATOM 1072 C CA . VAL A 1 133 ? -4.662 3.934 1.740 1.00 87.81 133 VAL A CA 1
ATOM 1073 C C . VAL A 1 133 ? -4.341 4.618 3.067 1.00 87.81 133 VAL A C 1
ATOM 1075 O O . VAL A 1 133 ? -4.947 4.289 4.085 1.00 87.81 133 VAL A O 1
ATOM 1078 N N . MET A 1 134 ? -3.431 5.596 3.069 1.00 86.75 134 MET A N 1
ATOM 1079 C CA . MET A 1 134 ? -3.043 6.319 4.286 1.00 86.75 134 MET A CA 1
ATOM 1080 C C . MET A 1 134 ? -4.227 7.057 4.920 1.00 86.75 134 MET A C 1
ATOM 1082 O O . MET A 1 134 ? -4.434 6.967 6.130 1.00 86.75 134 MET A O 1
ATOM 1086 N N . THR A 1 135 ? -5.045 7.743 4.118 1.00 88.31 135 THR A N 1
ATOM 1087 C CA . THR A 1 135 ? -6.266 8.401 4.599 1.00 88.31 135 THR A CA 1
ATOM 1088 C C . THR A 1 135 ? -7.264 7.388 5.159 1.00 88.31 135 THR A C 1
ATOM 1090 O O . THR A 1 135 ? -7.868 7.661 6.196 1.00 88.31 135 THR A O 1
ATOM 1093 N N . GLY A 1 136 ? -7.393 6.207 4.544 1.00 86.44 136 GLY A N 1
ATOM 1094 C CA . GLY A 1 136 ? -8.186 5.099 5.082 1.00 86.44 136 GLY A CA 1
ATOM 1095 C C . GLY A 1 136 ? -7.737 4.694 6.489 1.00 86.44 136 GLY A C 1
ATOM 1096 O O . GLY A 1 136 ? -8.547 4.700 7.415 1.00 86.44 136 GLY A O 1
ATOM 1097 N N . VAL A 1 137 ? -6.430 4.461 6.682 1.00 83.12 137 VAL A N 1
ATOM 1098 C CA . VAL A 1 137 ? -5.844 4.101 7.992 1.00 83.12 137 VAL A CA 1
ATOM 1099 C C . VAL A 1 137 ? -6.127 5.160 9.045 1.00 83.12 137 VAL A C 1
ATOM 1101 O O . VAL A 1 137 ? -6.550 4.849 10.160 1.00 83.12 137 VAL A O 1
ATOM 1104 N N . VAL A 1 138 ? -5.881 6.423 8.708 1.00 83.75 138 VAL A N 1
ATOM 1105 C CA . VAL A 1 138 ? -6.068 7.533 9.644 1.00 83.75 138 VAL A CA 1
ATOM 1106 C C . VAL A 1 138 ? -7.548 7.691 10.007 1.00 83.75 138 VAL A C 1
ATOM 1108 O O . VAL A 1 138 ? -7.870 7.869 11.183 1.00 83.75 138 VAL A O 1
ATOM 1111 N N . SER A 1 139 ? -8.451 7.570 9.030 1.00 85.75 139 SER A N 1
ATOM 1112 C CA . SER A 1 139 ? -9.898 7.662 9.247 1.00 85.75 139 SER A CA 1
ATOM 1113 C C . SER A 1 139 ? -10.403 6.574 10.197 1.00 85.75 139 SER A C 1
ATOM 1115 O O . SER A 1 139 ? -11.116 6.867 11.156 1.00 85.75 139 SER A O 1
ATOM 1117 N N . GLU A 1 140 ? -9.967 5.328 10.018 1.00 82.12 140 GLU A N 1
ATOM 1118 C CA . GLU A 1 140 ? -10.354 4.225 10.901 1.00 82.12 140 GLU A CA 1
ATOM 1119 C C . GLU A 1 140 ? -9.839 4.406 12.333 1.00 82.12 140 GLU A C 1
ATOM 1121 O O . GLU A 1 140 ? -10.574 4.163 13.292 1.00 82.12 140 GLU A O 1
ATOM 1126 N N . LYS A 1 141 ? -8.608 4.906 12.513 1.00 77.25 141 LYS A N 1
ATOM 1127 C CA . LYS A 1 141 ? -8.086 5.252 13.849 1.00 77.25 141 LYS A CA 1
ATOM 1128 C C . LYS A 1 141 ? -8.900 6.354 14.517 1.00 77.25 141 LYS A C 1
ATOM 1130 O O . LYS A 1 141 ? -9.151 6.284 15.724 1.00 77.25 141 LYS A O 1
ATOM 1135 N N . MET A 1 142 ? -9.336 7.342 13.741 1.00 82.19 142 MET A N 1
ATOM 1136 C CA . MET A 1 142 ? -10.197 8.414 14.227 1.00 82.19 142 MET A CA 1
ATOM 1137 C C . MET A 1 142 ? -11.575 7.877 14.638 1.00 82.19 142 MET A C 1
ATOM 1139 O O . MET A 1 142 ? -12.059 8.220 15.715 1.00 82.19 142 MET A O 1
ATOM 1143 N N . LEU A 1 143 ? -12.180 6.996 13.835 1.00 80.75 143 LEU A N 1
ATOM 1144 C CA . LEU A 1 143 ? -13.460 6.351 14.148 1.00 80.75 143 LEU A CA 1
ATOM 1145 C C . LEU A 1 143 ? -13.370 5.469 15.400 1.00 80.75 143 LEU A C 1
ATOM 1147 O O . LEU A 1 143 ? -14.209 5.586 16.289 1.00 80.75 143 LEU A O 1
ATOM 1151 N N . ALA A 1 144 ? -12.318 4.657 15.526 1.00 79.38 144 ALA A N 1
ATOM 1152 C CA . ALA A 1 144 ? -12.101 3.813 16.700 1.00 79.38 144 ALA A CA 1
ATOM 1153 C C . ALA A 1 144 ? -11.900 4.634 17.986 1.00 79.38 144 ALA A C 1
ATOM 1155 O O . ALA A 1 144 ? -12.394 4.263 19.049 1.00 79.38 144 ALA A O 1
ATOM 1156 N N . THR A 1 145 ? -11.194 5.766 17.898 1.00 78.31 145 THR A N 1
ATOM 1157 C CA . THR A 1 145 ? -11.017 6.683 19.038 1.00 78.31 145 THR A CA 1
ATOM 1158 C C . THR A 1 145 ? -12.338 7.339 19.430 1.00 78.31 145 THR A C 1
ATOM 1160 O O . THR A 1 145 ? -12.647 7.428 20.615 1.00 78.31 145 THR A O 1
ATOM 1163 N N . ARG A 1 146 ? -13.149 7.747 18.446 1.00 79.00 146 ARG A N 1
ATOM 1164 C CA . ARG A 1 146 ? -14.490 8.291 18.697 1.00 79.00 146 ARG A CA 1
ATOM 1165 C C . ARG A 1 146 ? -15.407 7.281 19.380 1.00 79.00 146 ARG A C 1
ATOM 1167 O O . ARG A 1 146 ? -16.096 7.661 20.317 1.00 79.00 146 ARG A O 1
ATOM 1174 N N . GLU A 1 147 ? -15.389 6.015 18.965 1.00 79.62 147 GLU A N 1
ATOM 11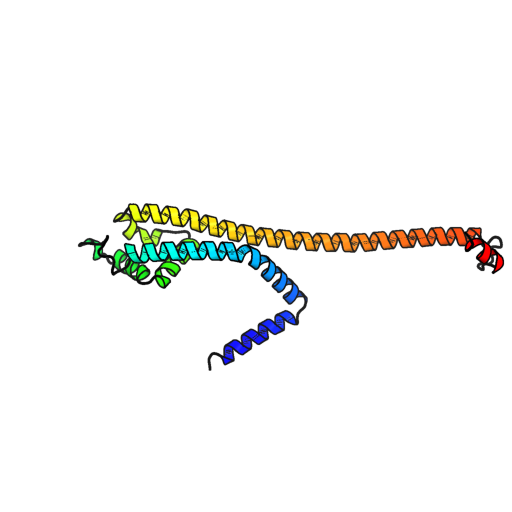75 C CA . GLU A 1 147 ? -16.232 4.995 19.599 1.00 79.62 147 GLU A CA 1
ATOM 1176 C C . GLU A 1 147 ? -15.811 4.718 21.048 1.00 79.62 147 GLU A C 1
ATOM 1178 O O . GLU A 1 147 ? -16.671 4.552 21.908 1.00 79.62 147 GLU A O 1
ATOM 1183 N N . LYS A 1 148 ? -14.506 4.758 21.353 1.00 76.19 148 LYS A N 1
ATOM 1184 C CA . LYS A 1 148 ? -14.023 4.672 22.741 1.00 76.19 148 LYS A CA 1
ATOM 1185 C C . LYS A 1 148 ? -14.504 5.840 23.600 1.00 76.19 148 LYS A C 1
ATOM 1187 O O . LYS A 1 148 ? -15.051 5.600 24.670 1.00 76.19 148 LYS A O 1
ATOM 1192 N N . MET A 1 149 ? -14.363 7.075 23.113 1.00 73.38 149 MET A N 1
ATOM 1193 C CA . MET A 1 149 ? -14.851 8.259 23.835 1.00 73.38 149 MET A CA 1
ATOM 1194 C C . MET A 1 149 ? -16.370 8.193 24.053 1.00 73.38 149 MET A C 1
ATOM 1196 O O . MET A 1 149 ? -16.843 8.448 25.154 1.00 73.38 149 MET A O 1
ATOM 1200 N N . ARG A 1 150 ? -17.134 7.745 23.046 1.00 75.69 150 ARG A N 1
ATOM 1201 C CA . ARG A 1 150 ? -18.587 7.557 23.166 1.00 75.69 150 ARG A CA 1
ATOM 1202 C C . ARG A 1 150 ? -18.952 6.503 24.213 1.00 75.69 150 ARG A C 1
ATOM 1204 O O . ARG A 1 150 ? -19.904 6.696 24.963 1.00 75.69 150 ARG A O 1
ATOM 1211 N N . GLN A 1 151 ? -18.226 5.386 24.281 1.00 74.81 151 GLN A N 1
ATOM 1212 C CA . GLN A 1 151 ? -18.462 4.352 25.296 1.00 74.81 151 GLN A CA 1
ATOM 1213 C C . GLN A 1 151 ? -18.167 4.851 26.714 1.00 74.81 151 GLN A C 1
ATOM 1215 O O . GLN A 1 151 ? -18.923 4.531 27.629 1.00 74.81 151 GLN A O 1
ATOM 1220 N N . GLU A 1 152 ? -17.121 5.656 26.895 1.00 74.44 152 GLU A N 1
ATOM 1221 C CA . GLU A 1 152 ? -16.803 6.287 28.180 1.00 74.44 152 GLU A CA 1
ATOM 1222 C C . GLU A 1 152 ? -17.884 7.299 28.594 1.00 74.44 152 GLU A C 1
ATOM 1224 O O . GLU A 1 152 ? -18.359 7.253 29.730 1.00 74.44 152 GLU A O 1
ATOM 1229 N N . GLU A 1 153 ? -18.361 8.138 27.670 1.00 71.12 153 GLU A N 1
ATOM 1230 C CA . GLU A 1 153 ? -19.474 9.068 27.917 1.00 71.12 153 GLU A CA 1
ATOM 1231 C C . GLU A 1 153 ? -20.779 8.330 28.256 1.00 71.12 153 GLU A C 1
ATOM 1233 O O . GLU A 1 153 ? -21.456 8.674 29.222 1.00 71.12 153 GLU A O 1
ATOM 1238 N N . THR A 1 154 ? -21.117 7.266 27.518 1.00 68.50 154 THR A N 1
ATOM 1239 C CA . THR A 1 154 ? -22.349 6.492 27.760 1.00 68.50 154 THR A CA 1
ATOM 1240 C C . THR A 1 154 ? -22.267 5.688 29.064 1.00 68.50 154 THR A C 1
ATOM 1242 O O . THR A 1 154 ? -23.257 5.557 29.782 1.00 68.50 154 THR A O 1
ATOM 1245 N N . GLY A 1 155 ? -21.089 5.149 29.396 1.00 67.19 155 GLY A N 1
ATOM 1246 C CA . GLY A 1 155 ? -20.851 4.436 30.651 1.00 67.19 155 GLY A CA 1
ATOM 1247 C C . GLY A 1 155 ? -20.939 5.354 31.870 1.00 67.19 155 GLY A C 1
ATOM 1248 O O . GLY A 1 155 ? -21.536 4.976 32.876 1.00 67.19 155 GLY A O 1
ATOM 1249 N N . THR A 1 156 ? -20.412 6.574 31.755 1.00 62.97 156 THR A N 1
ATOM 1250 C CA . THR A 1 156 ? -20.498 7.595 32.809 1.00 62.97 156 THR A CA 1
ATOM 1251 C C . THR A 1 156 ? -21.932 8.114 32.951 1.00 62.97 156 THR A C 1
ATOM 1253 O O . THR A 1 156 ? -22.453 8.159 34.063 1.00 62.97 156 THR A O 1
ATOM 1256 N N . GLY A 1 157 ? -22.622 8.375 31.834 1.00 62.19 157 GLY A N 1
ATOM 1257 C CA . GLY A 1 157 ? -24.021 8.809 31.838 1.00 62.19 157 GLY A CA 1
ATOM 1258 C C . GLY A 1 157 ? -24.983 7.767 32.417 1.00 62.19 157 GLY A C 1
ATOM 1259 O O . GLY A 1 157 ? -25.871 8.113 33.186 1.00 62.19 157 GLY A O 1
ATOM 1260 N N . ASN A 1 158 ? -24.790 6.473 32.137 1.00 65.75 158 ASN A N 1
ATOM 1261 C CA . ASN A 1 158 ? -25.618 5.418 32.737 1.00 65.75 158 ASN A CA 1
ATOM 1262 C C . ASN A 1 158 ? -25.420 5.299 34.257 1.00 65.75 158 ASN A C 1
ATOM 1264 O O . ASN A 1 158 ? -26.370 4.973 34.969 1.00 65.75 158 ASN A O 1
ATOM 1268 N N . LEU A 1 159 ? -24.207 5.554 34.759 1.00 67.44 159 LEU A N 1
ATOM 1269 C CA . LEU A 1 159 ? -23.920 5.587 36.196 1.00 67.44 159 LEU A CA 1
ATOM 1270 C C . LEU A 1 159 ? -24.550 6.811 36.874 1.00 67.44 159 LEU A C 1
ATOM 1272 O O . LEU A 1 159 ? -25.115 6.663 37.958 1.00 67.44 159 LEU A O 1
ATOM 1276 N N . GLU A 1 160 ? -24.514 7.984 36.235 1.00 69.94 160 GLU A N 1
ATOM 1277 C CA . GLU A 1 160 ? -25.209 9.185 36.723 1.00 69.94 160 GLU A CA 1
ATOM 1278 C C . GLU A 1 160 ? -26.730 8.995 36.744 1.00 69.94 160 GLU A C 1
ATOM 1280 O O . GLU A 1 160 ? -27.351 9.196 37.785 1.00 69.94 160 GLU A O 1
ATOM 1285 N N . ILE A 1 161 ? -27.328 8.501 35.653 1.00 72.69 161 ILE A N 1
ATOM 1286 C CA . ILE A 1 161 ? -28.779 8.260 35.565 1.00 72.69 161 ILE A CA 1
ATOM 1287 C C . ILE A 1 161 ? -29.230 7.214 36.596 1.00 72.69 161 ILE A C 1
ATOM 1289 O O . ILE A 1 161 ? -30.275 7.372 37.227 1.00 72.69 161 ILE A O 1
ATOM 1293 N N . ALA A 1 162 ? -28.452 6.147 36.806 1.00 74.94 162 ALA A N 1
ATOM 1294 C CA . ALA A 1 162 ? -28.757 5.149 37.830 1.00 74.94 162 ALA A CA 1
ATOM 1295 C C . ALA A 1 162 ? -28.661 5.730 39.252 1.00 74.94 162 ALA A C 1
ATOM 1297 O O . ALA A 1 162 ? -29.488 5.399 40.105 1.00 74.94 162 ALA A O 1
ATOM 1298 N N . GLY A 1 163 ? -27.685 6.609 39.504 1.00 75.44 163 GLY A N 1
ATOM 1299 C CA . GLY A 1 163 ? -27.546 7.329 40.769 1.00 75.44 163 GLY A CA 1
ATOM 1300 C C . GLY A 1 163 ? -28.724 8.266 41.043 1.00 75.44 163 GLY A C 1
ATOM 1301 O O . GLY A 1 163 ? -29.288 8.239 42.137 1.00 75.44 163 GLY A O 1
ATOM 1302 N N . GLU A 1 164 ? -29.151 9.034 40.040 1.00 79.56 164 GLU A N 1
ATOM 1303 C CA . GLU A 1 164 ? -30.317 9.919 40.137 1.00 79.56 164 GLU A CA 1
ATOM 1304 C C . GLU A 1 164 ? -31.623 9.137 40.335 1.00 79.56 164 GLU A C 1
ATOM 1306 O O . GLU A 1 164 ? -32.433 9.497 41.192 1.00 79.56 164 GLU A O 1
ATOM 1311 N N . ALA A 1 165 ? -31.814 8.028 39.614 1.00 79.38 165 ALA A N 1
ATOM 1312 C CA . ALA A 1 165 ? -32.994 7.178 39.756 1.00 79.38 165 ALA A CA 1
ATOM 1313 C C . ALA A 1 165 ? -33.083 6.540 41.153 1.00 79.38 165 ALA A C 1
ATOM 1315 O O . ALA A 1 165 ? -34.158 6.516 41.749 1.00 79.38 165 ALA A O 1
ATOM 1316 N N . LEU A 1 166 ? -31.960 6.068 41.708 1.00 79.69 166 LEU A N 1
ATOM 1317 C CA . LEU A 1 166 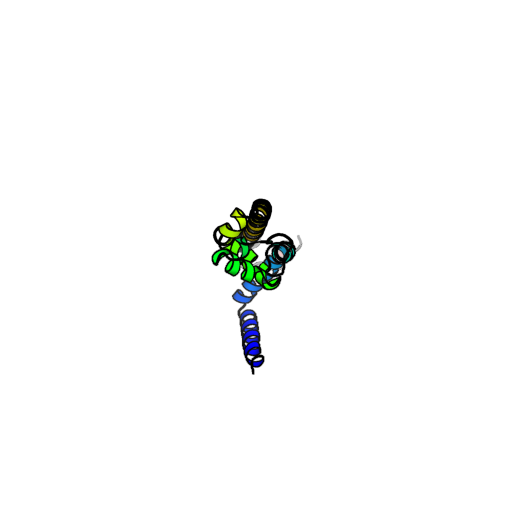? -31.899 5.546 43.078 1.00 79.69 166 LEU A CA 1
ATOM 1318 C C . LEU A 1 166 ? -32.181 6.631 44.123 1.00 79.69 166 LEU A C 1
ATOM 1320 O O . LEU A 1 166 ? -32.878 6.360 45.101 1.00 79.69 166 LEU A O 1
ATOM 1324 N N . ALA A 1 167 ? -31.686 7.854 43.915 1.00 80.75 167 ALA A N 1
ATOM 1325 C CA . ALA A 1 167 ? -31.960 8.981 44.802 1.00 80.75 167 ALA A CA 1
ATOM 1326 C C . ALA A 1 167 ? -33.452 9.364 44.799 1.00 80.75 167 ALA A C 1
ATOM 1328 O O . ALA A 1 167 ? -34.029 9.582 45.865 1.00 80.75 167 ALA A O 1
ATOM 1329 N N . GLN A 1 168 ? -34.094 9.377 43.625 1.00 82.62 168 GLN A N 1
ATOM 1330 C CA . GLN A 1 168 ? -35.536 9.622 43.492 1.00 82.62 168 GLN A CA 1
ATOM 1331 C C . GLN A 1 168 ? -36.385 8.488 44.077 1.00 82.62 168 GLN A C 1
ATOM 1333 O O . GLN A 1 168 ? -37.399 8.743 44.723 1.00 82.62 168 GLN A O 1
ATOM 1338 N N . LEU A 1 169 ? -35.974 7.230 43.893 1.00 80.38 169 LEU A N 1
ATOM 1339 C CA . LEU A 1 169 ? -36.658 6.096 44.514 1.00 80.38 169 LEU A CA 1
ATOM 1340 C C . LEU A 1 169 ? -36.553 6.170 46.040 1.00 80.38 169 LEU A C 1
ATOM 1342 O O . LEU A 1 169 ? -37.524 5.909 46.743 1.00 80.38 169 LEU A O 1
ATOM 1346 N N . GLY A 1 170 ? -35.377 6.550 46.547 1.00 82.69 170 GLY A N 1
ATOM 1347 C CA . GLY A 1 170 ? -35.124 6.732 47.970 1.00 82.69 170 GLY A CA 1
ATOM 1348 C C . GLY A 1 170 ? -36.008 7.812 48.589 1.00 82.69 170 GLY A C 1
ATOM 1349 O O . GLY A 1 170 ? -36.587 7.577 49.647 1.00 82.69 170 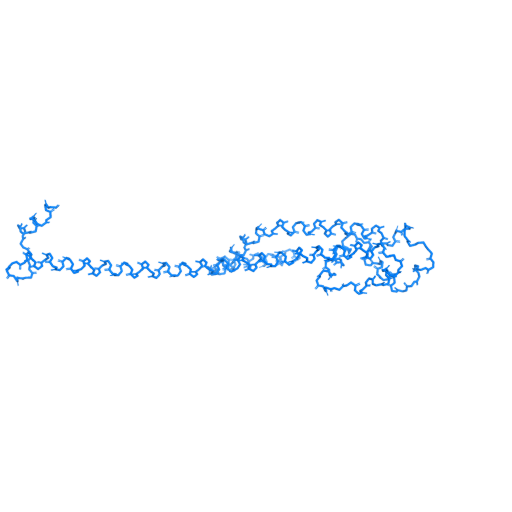GLY A O 1
ATOM 1350 N N . SER A 1 171 ? -36.171 8.963 47.928 1.00 81.19 171 SER A N 1
ATOM 1351 C CA . SER A 1 171 ? -37.061 10.024 48.416 1.00 81.19 171 SER A CA 1
ATOM 1352 C C . SER A 1 171 ? -38.540 9.639 48.326 1.00 81.19 171 SER A C 1
ATOM 1354 O O . SER A 1 171 ? -39.273 9.868 49.285 1.00 81.19 171 SER A O 1
ATOM 1356 N N . ALA A 1 172 ? -38.973 8.993 47.240 1.00 80.31 172 ALA A N 1
ATOM 1357 C CA . ALA A 1 172 ? -40.353 8.528 47.080 1.00 80.31 172 ALA A CA 1
ATOM 1358 C C . ALA A 1 172 ? -40.721 7.436 48.098 1.00 80.31 172 ALA A C 1
ATOM 1360 O O . ALA A 1 172 ? -41.807 7.458 48.677 1.00 80.31 172 ALA A O 1
ATOM 1361 N N . LEU A 1 173 ? -39.804 6.498 48.362 1.00 79.69 173 LEU A N 1
ATOM 1362 C CA . LEU A 1 173 ? -39.966 5.511 49.425 1.00 79.69 173 LEU A CA 1
ATOM 1363 C C . LEU A 1 173 ? -39.990 6.201 50.791 1.00 79.69 173 LEU A C 1
ATOM 1365 O O . LEU A 1 173 ? -40.900 5.943 51.566 1.00 79.69 173 LEU A O 1
ATOM 1369 N N . ALA A 1 174 ? -39.070 7.123 51.082 1.00 79.75 174 ALA A N 1
ATOM 1370 C CA . ALA A 1 174 ? -39.079 7.859 52.347 1.00 79.75 174 ALA A CA 1
ATOM 1371 C C . ALA A 1 174 ? -40.399 8.623 52.576 1.00 79.75 174 ALA A C 1
ATOM 1373 O O . ALA A 1 174 ? -40.913 8.640 53.693 1.00 79.75 174 ALA A O 1
ATOM 1374 N N . GLU A 1 175 ? -40.985 9.201 51.526 1.00 79.75 175 GLU A N 1
ATOM 1375 C CA . GLU A 1 175 ? -42.278 9.885 51.593 1.00 79.75 175 GLU A CA 1
ATOM 1376 C C . GLU A 1 175 ? -43.445 8.908 51.814 1.00 79.75 175 GLU A C 1
ATOM 1378 O O . GLU A 1 175 ? -44.291 9.150 52.676 1.00 79.75 175 GLU A O 1
ATOM 1383 N N . LEU A 1 176 ? -43.475 7.773 51.105 1.00 77.31 176 LEU A N 1
ATOM 1384 C CA . LEU A 1 176 ? -44.485 6.725 51.304 1.00 77.31 176 LEU A CA 1
ATOM 1385 C C . LEU A 1 176 ? -44.420 6.121 52.711 1.00 77.31 176 LEU A C 1
ATOM 1387 O O . LEU A 1 176 ? -45.456 5.932 53.346 1.00 77.31 176 LEU A O 1
ATOM 1391 N N . PHE A 1 177 ? -43.212 5.854 53.209 1.00 72.94 177 PHE A N 1
ATOM 1392 C CA . PHE A 1 177 ? -42.991 5.337 54.557 1.00 72.94 177 PHE A CA 1
ATOM 1393 C C . PHE A 1 177 ? -43.375 6.372 55.623 1.00 72.94 177 PHE A C 1
ATOM 1395 O O . PHE A 1 177 ? -44.046 6.014 56.584 1.00 72.94 177 PHE A O 1
ATOM 1402 N N . SER A 1 178 ? -43.047 7.654 55.425 1.00 72.44 178 SER A N 1
ATOM 1403 C CA . SER A 1 178 ? -43.473 8.755 56.306 1.00 72.44 178 SER A CA 1
ATOM 1404 C C . SER A 1 178 ? -44.998 8.900 56.356 1.00 72.44 178 SER A C 1
ATOM 1406 O O . SER A 1 178 ? -45.586 9.060 57.421 1.00 72.44 178 SER A O 1
ATOM 1408 N N . LYS A 1 179 ? -45.671 8.779 55.208 1.00 72.06 179 LYS A N 1
ATOM 1409 C CA . LYS A 1 179 ? -47.132 8.880 55.119 1.00 72.06 179 LYS A CA 1
ATOM 1410 C C . LYS A 1 179 ? -47.856 7.677 55.731 1.00 72.06 179 LYS A C 1
ATOM 1412 O O . LYS A 1 179 ? -48.996 7.819 56.167 1.00 72.06 179 LYS A O 1
ATOM 1417 N N . ALA A 1 180 ? -47.215 6.510 55.738 1.00 69.25 180 ALA A N 1
ATOM 1418 C CA . ALA A 1 180 ? -47.740 5.292 56.347 1.00 69.25 180 ALA A CA 1
ATOM 1419 C C . ALA A 1 180 ? -47.405 5.157 57.844 1.00 69.25 180 ALA A C 1
ATOM 1421 O O . ALA A 1 180 ? -48.115 4.447 58.552 1.00 69.25 180 ALA A O 1
ATOM 1422 N N . ASP A 1 181 ? -46.365 5.836 58.337 1.00 72.12 181 ASP A N 1
ATOM 1423 C CA . ASP A 1 181 ? -46.018 5.914 59.762 1.00 72.12 181 ASP A CA 1
ATOM 1424 C C . ASP A 1 181 ? -46.749 7.087 60.439 1.00 72.12 181 ASP A C 1
ATOM 1426 O O . ASP A 1 181 ? -46.154 8.084 60.846 1.00 72.12 181 ASP A O 1
ATOM 1430 N N . SER A 1 182 ? -48.075 6.975 60.558 1.00 65.25 182 SER A N 1
ATOM 1431 C CA . SER A 1 182 ? -48.931 7.988 61.199 1.00 65.25 182 SER A CA 1
ATOM 1432 C C . SER A 1 182 ? -48.668 8.182 62.701 1.00 65.25 182 SER A C 1
ATOM 1434 O O . SER A 1 182 ? -49.080 9.200 63.256 1.00 65.25 182 SER A O 1
ATOM 1436 N N . ASP A 1 183 ? -47.944 7.256 63.336 1.00 65.50 183 ASP A N 1
ATOM 1437 C CA . ASP A 1 183 ? -47.655 7.269 64.776 1.00 65.50 183 ASP A CA 1
ATOM 1438 C C . ASP A 1 183 ? -46.211 7.715 65.091 1.00 65.50 183 ASP A C 1
ATOM 1440 O O . ASP A 1 183 ? -45.840 7.825 66.262 1.00 65.50 183 ASP A O 1
ATOM 1444 N N . GLY A 1 184 ? -45.385 7.985 64.066 1.00 65.06 184 GLY A N 1
ATOM 1445 C CA . GLY A 1 184 ? -43.991 8.426 64.211 1.00 65.06 184 GLY A CA 1
ATOM 1446 C C . GLY A 1 184 ? -43.102 7.428 64.959 1.00 65.06 184 GLY A C 1
ATOM 1447 O O . GLY A 1 184 ? -42.116 7.813 65.590 1.00 65.06 184 GLY A O 1
ATOM 1448 N N . SER A 1 185 ? -43.482 6.149 64.942 1.00 65.75 185 SER A N 1
ATOM 1449 C CA . SER A 1 185 ? -42.856 5.104 65.755 1.00 65.75 185 SER A CA 1
ATOM 1450 C C . SER A 1 185 ? -41.557 4.574 65.141 1.00 65.75 185 SER A C 1
ATOM 1452 O O . SER A 1 185 ? -40.811 3.850 65.803 1.00 65.75 185 SER A O 1
ATOM 1454 N N . GLY A 1 186 ? -41.288 4.909 63.873 1.00 65.81 186 GLY A N 1
ATOM 1455 C CA . GLY A 1 186 ? -40.195 4.344 63.088 1.00 65.81 186 GLY A CA 1
ATOM 1456 C C . GLY A 1 186 ? -40.449 2.898 62.649 1.00 65.81 186 GLY A C 1
ATOM 1457 O O . GLY A 1 186 ? -39.534 2.241 62.154 1.00 65.81 186 GLY A O 1
ATOM 1458 N N . SER A 1 187 ? -41.669 2.380 62.833 1.00 62.00 187 SER A N 1
ATOM 1459 C CA . SER A 1 187 ? -42.057 1.011 62.487 1.00 62.00 187 SER A CA 1
ATOM 1460 C C . SER A 1 187 ? -43.443 0.970 61.838 1.00 62.00 187 SER A C 1
ATOM 1462 O O . SER A 1 187 ? -44.377 1.604 62.314 1.00 62.00 187 SER A O 1
ATOM 1464 N N . ILE A 1 188 ? -43.589 0.211 60.746 1.00 68.00 188 ILE A N 1
ATOM 1465 C CA . ILE A 1 188 ? -44.872 0.056 60.042 1.00 68.00 188 ILE A CA 1
ATOM 1466 C C . ILE A 1 188 ? -45.593 -1.197 60.546 1.00 68.00 188 ILE A C 1
ATOM 1468 O O . ILE A 1 188 ? -45.023 -2.291 60.579 1.00 68.00 188 ILE A O 1
ATOM 1472 N N . SER A 1 189 ? -46.869 -1.052 60.911 1.00 69.19 189 SER A N 1
ATOM 1473 C CA . SER A 1 189 ? -47.720 -2.169 61.323 1.00 69.19 189 SER A CA 1
ATOM 1474 C C . SER A 1 189 ? -48.099 -3.062 60.131 1.00 69.19 189 SER A C 1
ATOM 1476 O O . SER A 1 189 ? -48.220 -2.617 58.988 1.00 69.19 189 SER A O 1
ATOM 1478 N N . ARG A 1 190 ? -48.318 -4.359 60.383 1.00 70.25 190 ARG A N 1
ATOM 1479 C CA . ARG A 1 190 ? -48.613 -5.356 59.332 1.00 70.25 190 ARG A CA 1
ATOM 1480 C C . ARG A 1 190 ? -49.865 -5.017 58.508 1.00 70.25 190 ARG A C 1
ATOM 1482 O O . ARG A 1 190 ? -49.940 -5.381 57.339 1.00 70.25 190 ARG A O 1
ATOM 1489 N N . GLU A 1 191 ? -50.829 -4.329 59.109 1.00 66.94 191 GLU A N 1
ATOM 1490 C CA . GLU A 1 191 ? -52.080 -3.910 58.467 1.00 66.94 191 GLU A CA 1
ATOM 1491 C C . GLU A 1 191 ? -51.873 -2.703 57.542 1.00 66.94 191 GLU A C 1
ATOM 1493 O O . GLU A 1 191 ? -52.353 -2.723 56.409 1.00 66.94 191 GLU A O 1
ATOM 1498 N N . ALA A 1 192 ? -51.082 -1.711 57.968 1.00 64.00 192 ALA A N 1
ATOM 1499 C CA . ALA A 1 192 ? -50.698 -0.572 57.131 1.00 64.00 192 ALA A CA 1
ATOM 1500 C C . ALA A 1 192 ? -49.824 -1.007 55.940 1.00 64.00 192 ALA A C 1
ATOM 1502 O O . ALA A 1 192 ? -50.001 -0.526 54.822 1.00 64.00 192 ALA A O 1
ATOM 1503 N N . TRP A 1 193 ? -48.941 -1.991 56.146 1.00 66.50 193 TRP A N 1
ATOM 1504 C CA . TRP A 1 193 ? -48.146 -2.592 55.072 1.00 66.50 193 TRP A CA 1
ATOM 1505 C C . TRP A 1 193 ? -49.009 -3.307 54.021 1.00 66.50 193 TRP A C 1
ATOM 1507 O O . TRP A 1 193 ? -48.795 -3.143 52.822 1.00 66.50 193 TRP A O 1
ATOM 1517 N N . LEU A 1 194 ? -50.018 -4.074 54.453 1.00 69.19 194 LEU A N 1
ATOM 1518 C CA . LEU A 1 194 ? -50.929 -4.769 53.537 1.00 69.19 194 LEU A CA 1
ATOM 1519 C C . LEU A 1 194 ? -51.769 -3.797 52.698 1.00 69.19 194 LEU A C 1
ATOM 1521 O O . LEU A 1 194 ? -52.020 -4.087 51.533 1.00 69.19 194 LEU A O 1
ATOM 1525 N N . GLN A 1 195 ? -52.163 -2.643 53.247 1.00 69.06 195 GLN A N 1
ATOM 1526 C CA . GLN A 1 195 ? -52.863 -1.604 52.481 1.00 69.06 195 GLN A CA 1
ATOM 1527 C C . GLN A 1 195 ? -51.968 -0.917 51.441 1.00 69.06 195 GLN A C 1
ATOM 1529 O O . GLN A 1 195 ? -52.459 -0.537 50.383 1.00 69.06 195 GLN A O 1
ATOM 1534 N N . LEU A 1 196 ? -50.667 -0.791 51.716 1.00 69.00 196 LEU A N 1
ATOM 1535 C CA . LEU A 1 196 ? -49.692 -0.186 50.804 1.00 69.00 196 LEU A CA 1
ATOM 1536 C C . LEU A 1 196 ? -49.341 -1.072 49.595 1.00 69.00 196 LEU A C 1
ATOM 1538 O O . LEU A 1 196 ? -49.076 -0.541 48.524 1.00 69.00 196 LEU A O 1
ATOM 1542 N N . VAL A 1 197 ? -49.319 -2.401 49.760 1.00 66.69 197 VAL A N 1
ATOM 1543 C CA . VAL A 1 197 ? -48.878 -3.371 48.727 1.00 66.69 197 VAL A CA 1
ATOM 1544 C C . VAL A 1 197 ? -50.035 -3.896 47.855 1.00 66.69 197 VAL A C 1
ATOM 1546 O O . VAL A 1 197 ? -49.793 -4.512 46.821 1.00 66.69 197 VAL A O 1
ATOM 1549 N N . LEU A 1 198 ? -51.294 -3.689 48.263 1.00 61.22 198 LEU A N 1
ATOM 1550 C CA . LEU A 1 198 ? -52.492 -4.157 47.540 1.00 61.22 198 LEU A CA 1
ATOM 1551 C C . LEU A 1 198 ? -53.024 -3.180 46.467 1.00 61.22 198 LEU A C 1
ATOM 1553 O O . LEU A 1 198 ? -54.086 -3.438 45.898 1.00 61.22 198 LEU A O 1
ATOM 1557 N N . PHE A 1 199 ? -52.289 -2.105 46.174 1.00 48.31 199 PHE A N 1
ATOM 1558 C CA . PHE A 1 199 ? -52.457 -1.248 44.992 1.00 48.31 199 PHE A CA 1
ATOM 1559 C C . PHE A 1 199 ? -51.299 -1.467 44.015 1.00 48.31 199 PHE A C 1
ATOM 1561 O O . PHE A 1 199 ? -51.549 -1.353 42.794 1.00 48.31 199 PHE A O 1
#

InterPro domains:
  IPR005821 Ion transport domain [PF00520] (2-141)

Secondary structure (DSSP, 8-state):
--HHHHHHHHHHHHHHHHSHHHHHHHHHHHHHHHHHHHHHHHHHHHHHHHHHHHHHHHSTT-TTT--SGGGG-HHHHHHHHHTSSHHHHHHHHHHHHHTT--GGGHHHHHH-HHHHHHHHHHHHHHHHHHHHHHHHHHHHHHHHHHHHHHHHHHHHHHHHHHHHHHHHHHHHHHHHHHHH-TT-SS---HHHHHHHH--

Radius of gyration: 35.31 Å; chains: 1; bounding box: 80×36×97 Å

pLDDT: mean 77.6, std 9.44, range [48.31, 92.88]